Protein AF-A0A9N9NS42-F1 (afdb_monomer)

pLDDT: mean 84.0, std 10.26, range [41.69, 96.81]

Structure (mmCIF, N/CA/C/O backbone):
data_AF-A0A9N9NS42-F1
#
_entry.id   AF-A0A9N9NS42-F1
#
loop_
_atom_site.group_PDB
_atom_site.id
_atom_site.type_symbol
_atom_site.label_atom_id
_atom_site.label_alt_id
_atom_site.label_comp_id
_atom_site.label_asym_id
_atom_site.label_entity_id
_atom_site.label_seq_id
_atom_site.pdbx_PDB_ins_code
_atom_site.Cartn_x
_atom_site.Cartn_y
_atom_site.Cartn_z
_atom_site.occupancy
_atom_site.B_iso_or_equiv
_atom_site.auth_seq_id
_atom_site.auth_comp_id
_atom_site.auth_asym_id
_atom_site.auth_atom_id
_atom_site.pdbx_PDB_model_num
ATOM 1 N N . MET A 1 1 ? -40.689 25.539 2.457 1.00 41.69 1 MET A N 1
ATOM 2 C CA . MET A 1 1 ? -40.768 24.075 2.241 1.00 41.69 1 MET A CA 1
ATOM 3 C C . MET A 1 1 ? -40.140 23.734 0.894 1.00 41.69 1 MET A C 1
ATOM 5 O O . MET A 1 1 ? -40.743 24.109 -0.102 1.00 41.69 1 MET A O 1
ATOM 9 N N . PRO A 1 2 ? -38.960 23.091 0.808 1.00 47.12 2 PRO A N 1
ATOM 10 C CA . PRO A 1 2 ? -38.363 22.788 -0.489 1.00 47.12 2 PRO A CA 1
ATOM 11 C C . PRO A 1 2 ? -38.461 21.300 -0.877 1.00 47.12 2 PRO A C 1
ATOM 13 O O . PRO A 1 2 ? -38.256 20.396 -0.063 1.00 47.12 2 PRO A O 1
ATOM 16 N N . ASN A 1 3 ? -38.811 21.090 -2.150 1.00 53.22 3 ASN A N 1
ATOM 17 C CA . ASN A 1 3 ? -38.461 19.990 -3.057 1.00 53.22 3 ASN A CA 1
ATOM 18 C C . ASN A 1 3 ? -38.124 18.629 -2.429 1.00 53.22 3 ASN A C 1
ATOM 20 O O . ASN A 1 3 ? -36.988 18.168 -2.493 1.00 53.22 3 ASN A O 1
ATOM 24 N N . ALA A 1 4 ? -39.124 17.913 -1.904 1.00 57.88 4 ALA A N 1
ATOM 25 C CA . ALA A 1 4 ? -39.008 16.454 -1.980 1.00 57.88 4 ALA A CA 1
ATOM 26 C C . ALA A 1 4 ? -39.151 16.037 -3.456 1.00 57.88 4 ALA A C 1
ATOM 28 O O . ALA A 1 4 ? -40.025 16.584 -4.125 1.00 57.88 4 ALA A O 1
ATOM 29 N N . PRO A 1 5 ? -38.374 15.061 -3.961 1.00 65.94 5 PRO A N 1
ATOM 30 C CA . PRO A 1 5 ? -38.427 14.633 -5.366 1.00 65.94 5 PRO A CA 1
ATOM 31 C C . PRO A 1 5 ? -39.812 14.130 -5.806 1.00 65.94 5 PRO A C 1
ATOM 33 O O . PRO A 1 5 ? -40.123 14.089 -6.991 1.00 65.94 5 PRO A O 1
ATOM 36 N N . CYS A 1 6 ? -40.675 13.777 -4.850 1.00 63.78 6 CYS A N 1
ATOM 37 C CA . CYS A 1 6 ? -42.062 13.412 -5.102 1.00 63.78 6 CYS A CA 1
ATOM 38 C C . CYS A 1 6 ? -43.040 14.602 -5.141 1.00 63.78 6 CYS A C 1
ATOM 40 O O . CYS A 1 6 ? -44.221 14.364 -5.371 1.00 63.78 6 CYS A O 1
ATOM 42 N N . MET A 1 7 ? -42.614 15.846 -4.916 1.00 71.56 7 MET A N 1
ATOM 43 C CA . MET A 1 7 ? -43.472 17.036 -4.971 1.00 71.56 7 MET A CA 1
ATOM 44 C C . MET A 1 7 ? -43.425 17.645 -6.374 1.00 71.56 7 MET A C 1
ATOM 46 O O . MET A 1 7 ? -42.360 18.042 -6.837 1.00 71.56 7 MET A O 1
ATOM 50 N N . LYS A 1 8 ? -44.576 17.734 -7.043 1.00 72.56 8 LYS A N 1
ATOM 51 C CA . LYS A 1 8 ? -44.749 18.393 -8.344 1.00 72.56 8 LYS A CA 1
ATOM 52 C C . LYS A 1 8 ? -45.825 19.471 -8.186 1.00 72.56 8 LYS A C 1
ATOM 54 O O . LYS A 1 8 ? -46.908 19.174 -7.695 1.00 72.56 8 LYS A O 1
ATOM 59 N N . ASN A 1 9 ? -45.524 20.719 -8.548 1.00 74.06 9 ASN A N 1
ATOM 60 C CA . ASN A 1 9 ? -46.456 21.860 -8.467 1.00 74.06 9 ASN A CA 1
ATOM 61 C C . ASN A 1 9 ? -47.117 22.051 -7.084 1.00 74.06 9 ASN A C 1
ATOM 63 O O . ASN A 1 9 ? -48.310 22.310 -6.981 1.00 74.06 9 ASN A O 1
ATOM 67 N N . GLY A 1 10 ? -46.354 21.871 -6.000 1.00 68.69 10 GLY A N 1
ATOM 68 C CA . GLY A 1 10 ? -46.865 22.033 -4.632 1.00 68.69 10 GLY A CA 1
ATOM 69 C C . GLY A 1 10 ? -47.717 20.869 -4.107 1.00 68.69 10 GLY A C 1
ATOM 70 O O . GLY A 1 10 ? -48.090 20.886 -2.938 1.00 68.69 10 GLY A O 1
ATOM 71 N N . GLN A 1 11 ? -47.958 19.827 -4.910 1.00 67.94 11 GLN A N 1
ATOM 72 C CA . GLN A 1 11 ? -48.675 18.616 -4.507 1.00 67.94 11 GLN A CA 1
ATOM 73 C C . GLN A 1 11 ? -47.777 17.376 -4.611 1.00 67.94 11 GLN A C 1
ATOM 75 O O . GLN A 1 11 ? -46.857 17.301 -5.426 1.00 67.94 11 GLN A O 1
ATOM 80 N N . SER A 1 12 ? -48.016 16.373 -3.766 1.00 70.00 12 SER A N 1
ATOM 81 C CA . SER A 1 12 ? -47.279 15.114 -3.854 1.00 70.00 12 SER A CA 1
ATOM 82 C C . SER A 1 12 ? -47.770 14.300 -5.051 1.00 70.00 12 SER A C 1
ATOM 84 O O . SER A 1 12 ? -48.925 13.891 -5.092 1.00 70.00 12 SER A O 1
ATOM 86 N N . SER A 1 13 ? -46.866 13.948 -5.965 1.00 72.94 13 SER A N 1
ATOM 87 C CA . SER A 1 13 ? -47.100 12.971 -7.044 1.00 72.94 13 SER A CA 1
ATOM 88 C C . SER A 1 13 ? -47.559 11.594 -6.545 1.00 72.94 13 SER A C 1
ATOM 90 O O . SER A 1 13 ? -48.089 10.812 -7.323 1.00 72.94 13 SER A O 1
ATOM 92 N N . LYS A 1 14 ? -47.373 11.292 -5.252 1.00 70.12 14 LYS A N 1
ATOM 93 C CA . LYS A 1 14 ? -47.831 10.053 -4.602 1.00 70.12 14 LYS A CA 1
ATOM 94 C C . LYS A 1 14 ? -49.150 10.232 -3.822 1.00 70.12 14 LYS A C 1
ATOM 96 O O . LYS A 1 14 ? -49.609 9.302 -3.154 1.00 70.12 14 LYS A O 1
ATOM 101 N N . GLY A 1 15 ? -49.765 11.416 -3.896 1.00 71.06 15 GLY A N 1
ATOM 102 C CA . GLY A 1 15 ? -51.045 11.736 -3.257 1.00 71.06 15 GLY A CA 1
ATOM 103 C C . GLY A 1 15 ? -50.972 11.786 -1.730 1.00 71.06 15 GLY A C 1
ATOM 104 O O . GLY A 1 15 ? -51.869 11.276 -1.064 1.00 71.06 15 GLY A O 1
ATOM 105 N N . TYR A 1 16 ? -49.874 12.314 -1.180 1.00 70.81 16 TYR A N 1
ATOM 106 C CA . TYR A 1 16 ? -49.728 12.598 0.250 1.00 70.81 16 TYR A CA 1
ATOM 107 C C . TYR A 1 16 ? -49.965 14.084 0.576 1.00 70.81 16 TYR A C 1
ATOM 109 O O . TYR A 1 16 ? -49.558 14.936 -0.219 1.00 70.81 16 TYR A O 1
ATOM 117 N N . PRO A 1 17 ? -50.499 14.393 1.774 1.00 70.38 17 PRO A N 1
ATOM 118 C CA . PRO A 1 17 ? -51.041 13.441 2.754 1.00 70.38 17 PRO A CA 1
ATOM 119 C C . PRO A 1 17 ? -52.323 12.760 2.237 1.00 70.38 17 PRO A C 1
ATOM 121 O O . PRO A 1 17 ? -53.109 13.372 1.524 1.00 70.38 17 PRO A O 1
ATOM 124 N N . LYS A 1 18 ? -52.511 11.473 2.563 1.00 77.31 18 LYS A N 1
ATOM 125 C CA . LYS A 1 18 ? -53.730 10.729 2.197 1.00 77.31 18 LYS A CA 1
ATOM 126 C C . LYS A 1 18 ? -54.911 11.255 3.015 1.00 77.31 18 LYS A C 1
ATOM 128 O O . LYS A 1 18 ? -54.739 11.525 4.205 1.00 77.31 18 LYS A O 1
ATOM 133 N N . HIS A 1 19 ? -56.083 11.350 2.394 1.00 79.69 19 HIS A N 1
ATOM 134 C CA . HIS A 1 19 ? -57.316 11.743 3.075 1.00 79.69 19 HIS A CA 1
ATOM 135 C C . HIS A 1 19 ? -57.693 10.751 4.184 1.00 79.69 19 HIS A C 1
ATOM 137 O O . HIS A 1 19 ? -57.364 9.562 4.116 1.00 79.69 19 HIS A O 1
ATOM 143 N N . PHE A 1 20 ? -58.364 11.259 5.215 1.00 83.62 20 PHE A N 1
ATOM 144 C CA . PHE A 1 20 ? -58.971 10.425 6.244 1.00 83.62 20 PHE A CA 1
ATOM 145 C C . PHE A 1 20 ? -60.147 9.633 5.659 1.00 83.62 20 PHE A C 1
ATOM 147 O O . PHE A 1 20 ? -60.849 10.115 4.774 1.00 83.62 20 PHE A O 1
ATOM 154 N N . GLN A 1 21 ? -60.329 8.407 6.145 1.00 81.50 21 GLN A N 1
ATOM 155 C CA . GLN A 1 21 ? -61.324 7.453 5.673 1.00 81.50 21 GLN A CA 1
ATOM 156 C C . GLN A 1 21 ? -61.836 6.619 6.854 1.00 81.50 21 GLN A C 1
ATOM 158 O O . GLN A 1 21 ? -61.054 5.937 7.517 1.00 81.50 21 GLN A O 1
ATOM 163 N N . GLU A 1 22 ? -63.143 6.623 7.113 1.00 82.81 22 GLU A N 1
ATOM 164 C CA . GLU A 1 22 ? -63.706 5.952 8.298 1.00 82.81 22 GLU A CA 1
ATOM 165 C C . GLU A 1 22 ? -63.721 4.421 8.230 1.00 82.81 22 GLU A C 1
ATOM 167 O O . GLU A 1 22 ? -63.724 3.769 9.273 1.00 82.81 22 GLU A O 1
ATOM 172 N N . ARG A 1 23 ? -63.707 3.840 7.025 1.00 84.19 23 ARG A N 1
ATOM 173 C CA . ARG A 1 23 ? -63.730 2.387 6.799 1.00 84.19 23 ARG A CA 1
ATOM 174 C C . ARG A 1 23 ? -62.878 1.988 5.599 1.00 84.19 23 ARG A C 1
ATOM 176 O O . ARG A 1 23 ? -62.812 2.731 4.621 1.00 84.19 23 ARG A O 1
ATOM 183 N N . THR A 1 24 ? -62.263 0.808 5.659 1.00 87.75 24 THR A N 1
ATOM 184 C CA . THR A 1 24 ? -61.532 0.248 4.516 1.00 87.75 24 THR A CA 1
ATOM 185 C C . THR A 1 24 ? -62.511 0.014 3.369 1.00 87.75 24 THR A C 1
ATOM 187 O O . THR A 1 24 ? -63.557 -0.601 3.565 1.00 87.75 24 THR A O 1
ATOM 190 N N . ALA A 1 25 ? -62.188 0.532 2.191 1.00 87.00 25 ALA A N 1
ATOM 191 C CA . ALA A 1 25 ? -63.009 0.432 0.990 1.00 87.00 25 ALA A CA 1
ATOM 192 C C . ALA A 1 25 ? -62.123 0.099 -0.210 1.00 87.00 25 ALA A C 1
ATOM 194 O O . ALA A 1 25 ? -60.905 0.210 -0.131 1.00 87.00 25 ALA A O 1
ATOM 195 N N . VAL A 1 26 ? -62.720 -0.304 -1.322 1.00 86.75 26 VAL A N 1
ATOM 196 C CA . VAL A 1 26 ? -62.004 -0.522 -2.581 1.00 86.75 26 VAL A CA 1
ATOM 197 C C . VAL A 1 26 ? -62.294 0.672 -3.489 1.00 86.75 26 VAL A C 1
ATOM 199 O O . VAL A 1 26 ? -63.438 1.122 -3.554 1.00 86.75 26 VAL A O 1
ATOM 202 N N . ASN A 1 27 ? -61.262 1.245 -4.112 1.00 80.62 27 ASN A N 1
ATOM 203 C CA . ASN A 1 27 ? -61.434 2.354 -5.049 1.00 80.62 27 ASN A CA 1
ATOM 204 C C . ASN A 1 27 ? -61.979 1.861 -6.404 1.00 80.62 27 ASN A C 1
ATOM 206 O O . ASN A 1 27 ? -62.070 0.661 -6.650 1.00 80.62 27 ASN A O 1
ATOM 210 N N . ASN A 1 28 ? -62.286 2.791 -7.309 1.00 83.25 28 ASN A N 1
ATOM 211 C CA . ASN A 1 28 ? -62.790 2.468 -8.652 1.00 83.25 28 ASN A CA 1
ATOM 212 C C . ASN A 1 28 ? -61.805 1.655 -9.517 1.00 83.25 28 ASN A C 1
ATOM 214 O O . ASN A 1 28 ? -62.223 1.049 -10.497 1.00 83.25 28 ASN A O 1
ATOM 218 N N . ASP A 1 29 ? -60.525 1.610 -9.141 1.00 83.69 29 ASP A N 1
ATOM 219 C CA . ASP A 1 29 ? -59.464 0.861 -9.823 1.00 83.69 29 ASP A CA 1
ATOM 220 C C . ASP A 1 29 ? -59.153 -0.482 -9.125 1.00 83.69 29 ASP A C 1
ATOM 222 O O . ASP A 1 29 ? -58.089 -1.063 -9.334 1.00 83.69 29 ASP A O 1
ATOM 226 N N . ASN A 1 30 ? -60.050 -0.974 -8.262 1.00 82.00 30 ASN A N 1
ATOM 227 C CA . ASN A 1 30 ? -59.903 -2.204 -7.473 1.00 82.00 30 ASN A CA 1
ATOM 228 C C . ASN A 1 30 ? -58.730 -2.240 -6.468 1.00 82.00 30 ASN A C 1
ATOM 230 O O . ASN A 1 30 ? -58.389 -3.304 -5.947 1.00 82.00 30 ASN A O 1
ATOM 234 N N . TYR A 1 31 ? -58.149 -1.095 -6.109 1.00 78.81 31 TYR A N 1
ATOM 235 C CA . TYR A 1 31 ? -57.145 -1.005 -5.048 1.00 78.81 31 TYR A CA 1
ATOM 236 C C . TYR A 1 31 ? -57.783 -0.750 -3.673 1.00 78.81 31 TYR A C 1
ATOM 238 O O . TYR A 1 31 ? -58.684 0.087 -3.549 1.00 78.81 31 TYR A O 1
ATOM 246 N N . PRO A 1 32 ? -57.298 -1.408 -2.603 1.00 81.38 32 PRO A N 1
ATOM 247 C CA . PRO A 1 32 ? -57.786 -1.166 -1.252 1.00 81.38 32 PRO A CA 1
ATOM 248 C C . PRO A 1 32 ? -57.351 0.218 -0.739 1.00 81.38 32 PRO A C 1
ATOM 250 O O . PRO A 1 32 ? -56.166 0.540 -0.649 1.00 81.38 32 PRO A O 1
ATOM 253 N N . ILE A 1 33 ? -58.329 1.029 -0.345 1.00 82.12 33 ILE A N 1
ATOM 254 C CA . ILE A 1 33 ? -58.172 2.241 0.458 1.00 82.12 33 ILE A CA 1
ATOM 255 C C . ILE A 1 33 ? -58.367 1.848 1.920 1.00 82.12 33 ILE A C 1
ATOM 257 O O . ILE A 1 33 ? -59.486 1.617 2.376 1.00 82.12 33 ILE A O 1
ATOM 261 N N . TYR A 1 34 ? -57.272 1.782 2.669 1.00 83.06 34 TYR A N 1
ATOM 262 C CA . TYR A 1 34 ? -57.305 1.428 4.085 1.00 83.06 34 TYR A CA 1
ATOM 263 C C . TYR A 1 34 ? -57.905 2.539 4.953 1.00 83.06 34 TYR A C 1
ATOM 265 O O . TYR A 1 34 ? -57.655 3.726 4.737 1.00 83.06 34 TYR A O 1
ATOM 273 N N . MET A 1 35 ? -58.666 2.130 5.969 1.00 82.81 35 MET A N 1
ATOM 274 C CA . MET A 1 35 ? -59.224 3.008 6.997 1.00 82.81 35 MET A CA 1
ATOM 275 C C . MET A 1 35 ? -58.144 3.890 7.645 1.00 82.81 35 MET A C 1
ATOM 277 O O . MET A 1 35 ? -57.134 3.398 8.148 1.00 82.81 35 MET A O 1
ATOM 281 N N . ARG A 1 36 ? -58.399 5.198 7.697 1.00 80.75 36 ARG A N 1
ATOM 282 C CA . ARG A 1 36 ? -57.568 6.207 8.355 1.00 80.75 36 ARG A CA 1
ATOM 283 C C . ARG A 1 36 ? -58.480 7.177 9.104 1.00 80.75 36 ARG A C 1
ATOM 285 O O . ARG A 1 36 ? -58.899 8.181 8.542 1.00 80.75 36 ARG A O 1
ATOM 292 N N . LYS A 1 37 ? -58.823 6.857 10.351 1.00 81.31 37 LYS A N 1
ATOM 293 C CA . LYS A 1 37 ? -59.695 7.701 11.185 1.00 81.31 37 LYS A CA 1
ATOM 294 C C . LYS A 1 37 ? -58.975 8.988 11.584 1.00 81.31 37 LYS A C 1
ATOM 296 O O . LYS A 1 37 ? -57.802 8.934 11.954 1.00 81.31 37 LYS A O 1
ATOM 301 N N . ASP A 1 38 ? -59.682 10.111 11.525 1.00 81.12 38 ASP A N 1
ATOM 302 C CA . ASP A 1 38 ? -59.196 11.361 12.097 1.00 81.12 38 ASP A CA 1
ATOM 303 C C . ASP A 1 38 ? -59.404 11.321 13.615 1.00 81.12 38 ASP A C 1
ATOM 305 O O . ASP A 1 38 ? -60.525 11.196 14.102 1.00 81.12 38 ASP A O 1
ATOM 309 N N . ASN A 1 39 ? -58.308 11.346 14.365 1.00 79.50 39 ASN A N 1
ATOM 310 C CA . ASN A 1 39 ? -58.314 11.366 15.826 1.00 79.50 39 ASN A CA 1
ATOM 311 C C . ASN A 1 39 ? -57.918 12.743 16.383 1.00 79.50 39 ASN A C 1
ATOM 313 O O . ASN A 1 39 ? -57.588 12.844 17.565 1.00 79.50 39 ASN A O 1
ATOM 317 N N . GLY A 1 40 ? -57.887 13.779 15.535 1.00 75.38 40 GLY A N 1
ATOM 318 C CA . GLY A 1 40 ? -57.514 15.145 15.899 1.00 75.38 40 GLY A CA 1
ATOM 319 C C . GLY A 1 40 ? -56.032 15.331 16.239 1.00 75.38 40 GLY A C 1
ATOM 320 O O . GLY A 1 40 ? -55.626 16.429 16.617 1.00 75.38 40 GLY A O 1
ATOM 321 N N . ARG A 1 41 ? -55.195 14.289 16.123 1.00 69.00 41 ARG A N 1
ATOM 322 C CA . ARG A 1 41 ? -53.759 14.384 16.411 1.00 69.00 41 ARG A CA 1
ATOM 323 C C . ARG A 1 41 ? -53.020 14.916 15.190 1.00 69.00 41 ARG A C 1
ATOM 325 O O . ARG A 1 41 ? -52.897 14.231 14.176 1.00 69.00 41 ARG A O 1
ATOM 332 N N . THR A 1 42 ? -52.463 16.112 15.311 1.00 67.75 42 THR A N 1
ATOM 333 C CA . THR A 1 42 ? -51.541 16.683 14.328 1.00 67.75 42 THR A CA 1
ATOM 334 C C . THR A 1 42 ? -50.101 16.535 14.819 1.00 67.75 42 THR A C 1
ATOM 336 O O . THR A 1 42 ? -49.819 16.632 16.011 1.00 67.75 42 THR A O 1
ATOM 339 N N . VAL A 1 43 ? -49.175 16.252 13.900 1.00 58.84 43 VAL A N 1
ATOM 340 C CA . VAL A 1 43 ? -47.734 16.193 14.185 1.00 58.84 43 VAL A CA 1
ATOM 341 C C . VAL A 1 43 ? -47.035 17.145 13.230 1.00 58.84 43 VAL A C 1
ATOM 343 O O . VAL A 1 43 ? -47.203 17.049 12.013 1.00 58.84 43 VAL A O 1
ATOM 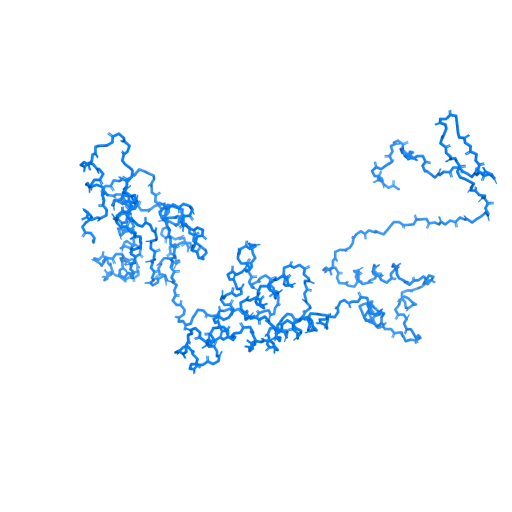346 N N . GLU A 1 44 ? -46.244 18.064 13.772 1.00 58.41 44 GLU A N 1
ATOM 347 C CA . GLU A 1 44 ? -45.412 18.952 12.971 1.00 58.41 44 GLU A CA 1
ATOM 348 C C . GLU A 1 44 ? -44.190 18.169 12.460 1.00 58.41 44 GLU A C 1
ATOM 350 O O . GLU A 1 44 ? -43.267 17.848 13.209 1.00 58.41 44 GLU A O 1
ATOM 355 N N . VAL A 1 45 ? -44.188 17.807 11.175 1.00 56.28 45 VAL A N 1
ATOM 356 C CA . VAL A 1 45 ? -43.092 17.033 10.576 1.00 56.28 45 VAL A CA 1
ATOM 357 C C . VAL A 1 45 ? -41.949 17.970 10.194 1.00 56.28 45 VAL A C 1
ATOM 359 O O . VAL A 1 45 ? -42.029 18.692 9.198 1.00 56.28 45 VAL A O 1
ATOM 362 N N . ARG A 1 46 ? -40.844 17.918 10.941 1.00 57.44 46 ARG A N 1
ATOM 363 C CA . ARG A 1 46 ? -39.588 18.595 10.585 1.00 57.44 46 ARG A CA 1
ATOM 364 C C . ARG A 1 46 ? -38.611 17.591 9.969 1.00 57.44 46 ARG A C 1
ATOM 366 O O . ARG A 1 46 ? -38.463 16.477 10.458 1.00 57.44 46 ARG A O 1
ATOM 373 N N . ARG A 1 47 ? -37.961 17.963 8.859 1.00 64.62 47 ARG A N 1
ATOM 374 C CA . ARG A 1 47 ? -36.959 17.116 8.186 1.00 64.62 47 ARG A CA 1
ATOM 375 C C . ARG A 1 47 ? -35.580 17.357 8.788 1.00 64.62 47 ARG A C 1
ATOM 377 O O . ARG A 1 47 ? -35.171 18.503 8.942 1.00 64.62 47 ARG A O 1
ATOM 384 N N . MET A 1 48 ? -34.857 16.279 9.067 1.00 66.00 48 MET A N 1
ATOM 385 C CA . MET A 1 48 ? -33.502 16.324 9.610 1.00 66.00 48 MET A CA 1
ATOM 386 C C . MET A 1 48 ? -32.467 16.262 8.475 1.00 66.00 48 MET A C 1
ATOM 388 O O . MET A 1 48 ? -32.394 15.267 7.750 1.00 66.00 48 MET A O 1
ATOM 392 N N . TYR A 1 49 ? -31.670 17.321 8.307 1.00 68.31 49 TYR A N 1
ATOM 393 C CA . TYR A 1 49 ? -30.628 17.408 7.272 1.00 68.31 49 TYR A CA 1
ATOM 394 C C . TYR A 1 49 ? -29.535 16.363 7.478 1.00 68.31 49 TYR A C 1
ATOM 396 O O . TYR A 1 49 ? -29.142 16.121 8.619 1.00 68.31 49 TYR A O 1
ATOM 404 N N . PHE A 1 50 ? -29.062 15.743 6.391 1.00 69.44 50 PHE A N 1
ATOM 405 C CA . PHE A 1 50 ? -27.953 14.784 6.419 1.00 69.44 50 PHE A CA 1
ATOM 406 C C . PHE A 1 50 ? -26.711 15.411 7.067 1.00 69.44 50 PHE A C 1
ATOM 408 O O . PHE A 1 50 ? -26.347 16.537 6.739 1.00 69.44 50 PHE A O 1
ATOM 415 N N . VAL A 1 51 ? -26.078 14.674 7.982 1.00 71.12 51 VAL A N 1
ATOM 416 C CA . VAL A 1 51 ? -24.845 15.084 8.662 1.00 71.12 51 VAL A CA 1
ATOM 417 C C . VAL A 1 51 ? -23.827 13.965 8.484 1.00 71.12 51 VAL A C 1
ATOM 419 O O . VAL A 1 51 ? -24.118 12.817 8.816 1.00 71.12 51 VAL A O 1
ATOM 422 N N . HIS A 1 52 ? -22.659 14.300 7.936 1.00 60.69 52 HIS A N 1
ATOM 423 C CA . HIS A 1 52 ? -21.552 13.362 7.753 1.00 60.69 52 HIS A CA 1
ATOM 424 C C . HIS A 1 52 ? -20.894 13.017 9.102 1.00 60.69 52 HIS A C 1
ATOM 426 O O . HIS A 1 52 ? -20.881 13.850 10.008 1.00 60.69 52 HIS A O 1
ATOM 432 N N . SER A 1 53 ? -20.312 11.821 9.236 1.00 63.56 53 SER A N 1
ATOM 433 C CA . SER A 1 53 ? -19.695 11.331 10.485 1.00 63.56 53 SER A CA 1
ATOM 434 C C . SER A 1 53 ? -18.540 12.202 10.995 1.00 63.56 53 SER A C 1
ATOM 436 O O . SER A 1 53 ? -18.299 12.274 12.196 1.00 63.56 53 SER A O 1
ATOM 438 N N . THR A 1 54 ? -17.867 12.936 10.108 1.00 63.84 54 THR A N 1
ATOM 439 C CA . THR A 1 54 ? -16.783 13.870 10.468 1.00 63.84 54 THR A CA 1
ATOM 440 C C . THR A 1 54 ? -17.269 15.196 11.062 1.00 63.84 54 THR A C 1
ATOM 442 O O . THR A 1 54 ? -16.452 15.998 11.501 1.00 63.84 54 THR A O 1
ATOM 445 N N . ALA A 1 55 ? -18.581 15.451 11.115 1.00 70.94 55 ALA A N 1
ATOM 446 C CA . ALA A 1 55 ? -19.144 16.707 11.621 1.00 70.94 55 ALA A CA 1
ATOM 447 C C . ALA A 1 55 ? -19.166 16.821 13.163 1.00 70.94 55 ALA A C 1
ATOM 449 O O . ALA A 1 55 ? -19.810 17.724 13.704 1.00 70.94 55 ALA A O 1
ATOM 450 N N . GLY A 1 56 ? -18.493 15.910 13.876 1.00 80.19 56 GLY A N 1
ATOM 451 C CA . GLY A 1 56 ? -18.323 15.958 15.330 1.00 80.19 56 GLY A CA 1
ATOM 452 C C . GLY A 1 56 ? -19.650 15.932 16.095 1.00 80.19 56 GLY A C 1
ATOM 453 O O . GLY A 1 56 ? -20.516 15.103 15.822 1.00 80.19 56 GLY A O 1
ATOM 454 N N . GLU A 1 57 ? -19.831 16.862 17.038 1.00 88.00 57 GLU A N 1
ATOM 455 C CA . GLU A 1 57 ? -21.017 16.950 17.912 1.00 88.00 57 GLU A CA 1
ATOM 456 C C . GLU A 1 57 ? -22.354 17.018 17.156 1.00 88.00 57 GLU A C 1
ATOM 458 O O . GLU A 1 57 ? -23.360 16.502 17.640 1.00 88.00 57 GLU A O 1
ATOM 463 N N . HIS A 1 58 ? -22.381 17.565 15.936 1.00 84.00 58 HIS A N 1
ATOM 464 C CA . HIS A 1 58 ? -23.598 17.588 15.120 1.00 84.00 58 HIS A CA 1
ATOM 465 C C . HIS A 1 58 ? -24.020 16.198 14.628 1.00 84.00 58 HIS A C 1
ATOM 467 O O . HIS A 1 58 ? -25.216 15.938 14.475 1.00 84.00 58 HIS A O 1
ATOM 473 N N . TYR A 1 59 ? -23.060 15.301 14.386 1.00 82.44 59 TYR A N 1
ATOM 474 C CA . TYR A 1 59 ? -23.351 13.920 14.011 1.00 82.44 59 TYR A CA 1
ATOM 475 C C . TYR A 1 59 ? -23.962 13.159 15.193 1.00 82.44 59 TYR A C 1
ATOM 477 O O . TYR A 1 59 ? -25.003 12.520 15.041 1.00 82.44 59 TYR A O 1
ATOM 485 N N . TYR A 1 60 ? -23.383 13.300 16.389 1.00 85.81 60 TYR A N 1
ATOM 486 C CA . TYR A 1 60 ? -23.887 12.649 17.603 1.00 85.81 60 TYR A CA 1
ATOM 487 C C . TYR A 1 60 ? -25.253 13.192 18.031 1.00 85.81 60 TYR A C 1
ATOM 489 O O . TYR A 1 60 ? -26.144 12.417 18.364 1.00 85.81 60 TYR A O 1
ATOM 497 N N . LEU A 1 61 ? -25.472 14.506 17.917 1.00 89.94 61 LEU A N 1
ATOM 498 C CA . LEU A 1 61 ? -26.788 15.119 18.105 1.00 89.94 61 LEU A CA 1
ATOM 499 C C . LEU A 1 61 ? -27.836 14.490 17.176 1.00 89.94 61 LEU A C 1
ATOM 501 O O . LEU A 1 61 ? -28.918 14.109 17.623 1.00 89.94 61 LEU A O 1
ATOM 505 N N . ARG A 1 62 ? -27.514 14.346 15.883 1.00 86.88 62 ARG A N 1
ATOM 506 C CA . ARG A 1 62 ? -28.396 13.686 14.909 1.00 86.88 62 ARG A CA 1
ATOM 507 C C . ARG A 1 62 ? -28.681 12.237 15.315 1.00 86.88 62 ARG A C 1
ATOM 509 O O . ARG A 1 62 ? -29.817 11.792 15.179 1.00 86.88 62 ARG A O 1
ATOM 516 N N . LEU A 1 63 ? -27.679 11.512 15.805 1.00 84.44 63 LEU A N 1
ATOM 517 C CA . LEU A 1 63 ? -27.823 10.134 16.273 1.00 84.44 63 LEU A CA 1
ATOM 518 C C . LEU A 1 63 ? -28.821 10.046 17.442 1.00 84.44 63 LEU A C 1
ATOM 520 O O . LEU A 1 63 ? -29.795 9.301 17.359 1.00 84.44 63 LEU A O 1
ATOM 524 N N . LEU A 1 64 ? -28.640 10.879 18.473 1.00 89.38 64 LEU A N 1
ATOM 525 C CA . LEU A 1 64 ? -29.513 10.919 19.652 1.00 89.38 64 LEU A CA 1
ATOM 526 C C . LEU A 1 64 ? -30.949 11.292 19.300 1.00 89.38 64 LEU A C 1
ATOM 528 O O . LEU A 1 64 ? -31.876 10.678 19.815 1.00 89.38 64 LEU A O 1
ATOM 532 N N . LEU A 1 65 ? -31.157 12.247 18.390 1.00 88.50 65 LEU A N 1
ATOM 533 C CA . LEU A 1 65 ? -32.502 12.657 17.975 1.00 88.50 65 LEU A CA 1
ATOM 534 C C . LEU A 1 65 ? -33.284 11.549 17.244 1.00 88.50 65 LEU A C 1
ATOM 536 O O . LEU A 1 65 ? -34.502 11.658 17.124 1.00 88.50 65 LEU A O 1
ATOM 540 N N . ASN A 1 66 ? -32.614 10.497 16.756 1.00 83.06 66 ASN A N 1
ATOM 541 C CA . ASN A 1 66 ? -33.283 9.326 16.180 1.00 83.06 66 ASN A CA 1
ATOM 542 C C . ASN A 1 66 ? -33.667 8.269 17.229 1.00 83.06 66 ASN A C 1
ATOM 544 O O . ASN A 1 66 ? -34.509 7.424 16.941 1.00 83.06 66 ASN A O 1
ATOM 548 N N . VAL A 1 67 ? -33.057 8.300 18.418 1.00 83.38 67 VAL A N 1
ATOM 549 C CA . VAL A 1 67 ? -33.190 7.250 19.444 1.00 83.38 67 VAL A CA 1
ATOM 550 C C . VAL A 1 67 ? -33.955 7.745 20.672 1.00 83.38 67 VAL A C 1
ATOM 552 O O . VAL A 1 67 ? -34.805 7.035 21.204 1.00 83.38 67 VAL A O 1
ATOM 555 N N . VAL A 1 68 ? -33.690 8.974 21.118 1.00 85.00 68 VAL A N 1
ATOM 556 C CA . VAL A 1 68 ? -34.279 9.563 22.324 1.00 85.00 68 VAL A CA 1
ATOM 557 C C . VAL A 1 68 ? -35.605 10.239 21.976 1.00 85.00 68 VAL A C 1
ATOM 559 O O . VAL A 1 68 ? -35.652 11.339 21.422 1.00 85.00 68 VAL A O 1
ATOM 562 N N . SER A 1 69 ? -36.710 9.583 22.320 1.00 82.00 69 SER A N 1
ATOM 563 C CA . SER A 1 69 ? -38.059 10.113 22.116 1.00 82.00 69 SER A CA 1
ATOM 564 C C . SER A 1 69 ? -38.462 11.109 23.206 1.00 82.00 69 SER A C 1
ATOM 566 O O . SER A 1 69 ? -38.291 10.832 24.390 1.00 82.00 69 SER A O 1
ATOM 568 N N . GLY A 1 70 ? -39.086 12.226 22.816 1.00 82.19 70 GLY A N 1
ATOM 569 C CA . GLY A 1 70 ? -39.720 13.159 23.758 1.00 82.19 70 GLY A CA 1
ATOM 570 C C . GLY A 1 70 ? -38.767 14.125 24.463 1.00 82.19 70 GLY A C 1
ATOM 571 O O . GLY A 1 70 ? -39.181 14.782 25.415 1.00 82.19 70 GLY A O 1
ATOM 572 N N . ALA A 1 71 ? -37.519 14.241 23.999 1.00 85.94 71 ALA A N 1
ATOM 573 C CA . ALA A 1 71 ? -36.572 15.182 24.577 1.00 85.94 71 ALA A CA 1
ATOM 574 C C . ALA A 1 71 ? -37.018 16.643 24.377 1.00 85.94 71 ALA A C 1
ATOM 576 O O . ALA A 1 71 ? -37.293 17.067 23.254 1.00 85.94 71 ALA A O 1
ATOM 577 N N . THR A 1 72 ? -37.064 17.425 25.460 1.00 88.69 72 THR A N 1
ATOM 578 C CA . THR A 1 72 ? -37.535 18.831 25.448 1.00 88.69 72 THR A CA 1
ATOM 579 C C . THR A 1 72 ? -36.403 19.859 25.497 1.00 88.69 72 THR A C 1
ATOM 581 O O . THR A 1 72 ? -36.641 21.054 25.336 1.00 88.69 72 THR A O 1
ATOM 584 N N . SER A 1 73 ? -35.159 19.419 25.710 1.00 91.69 73 SER A N 1
ATOM 585 C CA . SER A 1 73 ? -33.974 20.282 25.764 1.00 91.69 73 SER A CA 1
ATOM 586 C C . SER A 1 73 ? -32.687 19.503 25.453 1.00 91.69 73 SER A C 1
ATOM 588 O O . SER A 1 73 ? -32.652 18.278 25.574 1.00 91.69 73 SER A O 1
ATOM 590 N N . PHE A 1 74 ? -31.602 20.194 25.080 1.00 91.50 74 PHE A N 1
ATOM 591 C CA . PHE A 1 74 ? -30.300 19.545 24.846 1.00 91.50 74 PHE A CA 1
ATOM 592 C C . PHE A 1 74 ? -29.704 18.852 26.081 1.00 91.50 74 PHE A C 1
ATOM 594 O O . PHE A 1 74 ? -29.107 17.792 25.907 1.00 91.50 74 PHE A O 1
ATOM 601 N N . PRO A 1 75 ? -29.839 19.378 27.316 1.00 92.19 75 PRO A N 1
ATOM 602 C CA . PRO A 1 75 ? -29.480 18.622 28.512 1.00 92.19 75 PRO A CA 1
ATOM 603 C C . PRO A 1 75 ? -30.285 17.329 28.636 1.00 92.19 75 PRO A C 1
ATOM 605 O O . PRO A 1 75 ? -29.698 16.280 28.852 1.00 92.19 75 PRO A O 1
ATOM 608 N N . ASN A 1 76 ? -31.600 17.380 28.402 1.00 91.25 76 ASN A N 1
ATOM 609 C CA . ASN A 1 76 ? -32.454 16.196 28.473 1.00 91.25 76 ASN A CA 1
ATOM 610 C C . ASN A 1 76 ? -32.095 15.146 27.407 1.00 91.25 76 ASN A C 1
ATOM 612 O O . ASN A 1 76 ? -32.150 13.955 27.687 1.00 91.25 76 ASN A O 1
ATOM 616 N N . LEU A 1 77 ? -31.641 15.581 26.227 1.00 92.00 77 LEU A N 1
ATOM 617 C CA . LEU A 1 77 ? -31.119 14.696 25.182 1.00 92.00 77 LEU A CA 1
ATOM 618 C C . LEU A 1 77 ? -29.785 14.022 25.568 1.00 92.00 77 LEU A C 1
ATOM 620 O O . LEU A 1 77 ? -29.487 12.935 25.084 1.00 92.00 77 LEU A O 1
ATOM 624 N N . ARG A 1 78 ? -28.985 14.662 26.433 1.00 93.88 78 ARG A N 1
ATOM 625 C CA . ARG A 1 78 ? -27.720 14.132 26.973 1.00 93.88 78 ARG A CA 1
ATOM 626 C C . ARG A 1 78 ? -27.895 13.378 28.293 1.00 93.88 78 ARG A C 1
ATOM 628 O O . ARG A 1 78 ? -26.897 12.983 28.887 1.00 93.88 78 ARG A O 1
ATOM 635 N N . THR A 1 79 ? -29.121 13.201 28.783 1.00 93.38 79 THR A N 1
ATOM 636 C CA . THR A 1 79 ? -29.376 12.426 29.999 1.00 93.38 79 THR A CA 1
ATOM 637 C C . THR A 1 79 ? -29.627 10.965 29.640 1.00 93.38 79 THR A C 1
ATOM 639 O O . THR A 1 79 ? -30.615 10.653 28.980 1.00 93.38 79 THR A O 1
ATOM 642 N N . VAL A 1 80 ? -28.773 10.060 30.117 1.00 90.75 80 VAL A N 1
ATOM 643 C CA . VAL A 1 80 ? -28.934 8.605 29.950 1.00 90.75 80 VAL A CA 1
ATOM 644 C C . VAL A 1 80 ? -28.944 7.973 31.338 1.00 90.75 80 VAL A C 1
ATOM 646 O O . VAL A 1 80 ? -28.056 8.244 32.139 1.00 90.75 80 VAL A O 1
ATOM 649 N N . ASN A 1 81 ? -29.970 7.177 31.660 1.00 88.69 81 ASN A N 1
ATOM 650 C CA . ASN A 1 81 ? -30.142 6.551 32.983 1.00 88.69 81 ASN A CA 1
ATOM 651 C C . ASN A 1 81 ? -30.005 7.542 34.162 1.00 88.69 81 ASN A C 1
ATOM 653 O O . ASN A 1 81 ? -29.342 7.255 35.154 1.00 88.69 81 ASN A O 1
ATOM 657 N N . SER A 1 82 ? -30.617 8.726 34.037 1.00 90.19 82 SER A N 1
ATOM 658 C CA . SER A 1 82 ? -30.570 9.820 35.029 1.00 90.19 82 SER A CA 1
ATOM 659 C C . SER A 1 82 ? -29.198 10.485 35.236 1.00 90.19 82 SER A C 1
ATOM 661 O O . SER A 1 82 ? -29.072 11.343 36.107 1.00 90.19 82 SER A O 1
ATOM 663 N N . ILE A 1 83 ? -28.191 10.162 34.419 1.00 93.44 83 ILE A N 1
ATOM 664 C CA . ILE A 1 83 ? -26.874 10.813 34.420 1.00 93.44 83 ILE A CA 1
ATOM 665 C C . ILE A 1 83 ? -26.814 11.807 33.258 1.00 93.44 83 ILE A C 1
ATOM 667 O O . ILE A 1 83 ? -27.096 11.447 32.117 1.00 93.44 83 ILE A O 1
ATOM 671 N N . LEU A 1 84 ? -26.463 13.064 33.543 1.00 94.81 84 LEU A N 1
ATOM 672 C CA . LEU A 1 84 ? -26.256 14.104 32.532 1.00 94.81 84 LEU A CA 1
ATOM 673 C C . LEU A 1 84 ? -24.805 14.078 32.039 1.00 94.81 84 LEU A C 1
ATOM 675 O O . LEU A 1 84 ? -23.887 14.303 32.823 1.00 94.81 84 LEU A O 1
ATOM 679 N N . TYR A 1 85 ? -24.616 13.868 30.738 1.00 93.00 85 TYR A N 1
ATOM 680 C CA . TYR A 1 85 ? -23.300 13.863 30.095 1.00 93.00 85 TYR A CA 1
ATOM 681 C C . TYR A 1 85 ? -22.928 15.233 29.526 1.00 93.00 85 TYR A C 1
ATOM 683 O O . TYR A 1 85 ? -23.806 16.024 29.172 1.00 93.00 85 TYR A O 1
ATOM 691 N N . ASN A 1 86 ? -21.631 15.529 29.399 1.00 91.12 86 ASN A N 1
ATOM 692 C CA . ASN A 1 86 ? -21.136 16.844 28.976 1.00 91.12 86 ASN A CA 1
ATOM 693 C C . ASN A 1 86 ? -21.235 17.059 27.463 1.00 91.12 86 ASN A C 1
ATOM 695 O O . ASN A 1 86 ? -21.414 18.193 27.018 1.00 91.12 86 ASN A O 1
ATOM 699 N N . THR A 1 87 ? -21.186 15.985 26.679 1.00 92.75 87 THR A N 1
ATOM 700 C CA . THR A 1 87 ? -21.241 16.029 25.210 1.00 92.75 87 THR A CA 1
ATOM 701 C C . THR A 1 87 ? -22.323 15.104 24.658 1.00 92.75 87 THR A C 1
ATOM 703 O O . THR A 1 87 ? -22.793 14.189 25.338 1.00 92.75 87 THR A O 1
ATOM 706 N N . PHE A 1 88 ? -22.749 15.336 23.414 1.00 91.19 88 PHE A N 1
ATOM 707 C CA . PHE A 1 88 ? -23.646 14.410 22.721 1.00 91.19 88 PHE A CA 1
ATOM 708 C C . PHE A 1 88 ? -22.933 13.090 22.410 1.00 91.19 88 PHE A C 1
ATOM 710 O O . PHE A 1 88 ? -23.569 12.039 22.431 1.00 91.19 88 PHE A O 1
ATOM 717 N N . LYS A 1 89 ? -21.612 13.122 22.177 1.00 86.38 89 LYS A N 1
ATOM 718 C CA . LYS A 1 89 ? -20.794 11.916 22.002 1.00 86.38 89 LYS A CA 1
ATOM 719 C C . LYS A 1 89 ? -20.869 10.985 23.213 1.00 86.38 89 LYS A C 1
ATOM 721 O O . LYS A 1 89 ? -21.148 9.805 23.046 1.00 86.38 89 LYS A O 1
ATOM 726 N N . GLU A 1 90 ? -20.651 11.512 24.415 1.00 86.19 90 GLU A N 1
ATOM 727 C CA . GLU A 1 90 ? -20.701 10.727 25.657 1.00 86.19 90 GLU A CA 1
ATOM 728 C C . GLU A 1 90 ? -22.084 10.106 25.900 1.00 86.19 90 GLU A C 1
ATOM 730 O O . GLU A 1 90 ? -22.184 8.945 26.288 1.00 86.19 90 GLU A O 1
ATOM 735 N N . ALA A 1 91 ? -23.160 10.843 25.610 1.00 90.56 91 ALA A N 1
ATOM 736 C CA . ALA A 1 91 ? -24.516 10.307 25.707 1.00 90.56 91 ALA A CA 1
ATOM 737 C C . ALA A 1 91 ? -24.780 9.191 24.673 1.00 90.56 91 ALA A C 1
ATOM 739 O O . ALA A 1 91 ? -25.423 8.193 24.997 1.00 90.56 91 ALA A O 1
ATOM 740 N N . CYS A 1 92 ? -24.258 9.316 23.444 1.00 86.50 92 CYS A N 1
ATOM 741 C CA . CYS A 1 92 ? -24.306 8.238 22.448 1.00 86.50 92 CYS A CA 1
ATOM 742 C C . CYS A 1 92 ? -23.538 6.993 22.905 1.00 86.50 92 CYS A C 1
ATOM 744 O O . CYS A 1 92 ? -24.006 5.879 22.676 1.00 86.50 92 CYS A O 1
ATOM 746 N N . ASP A 1 93 ? -22.374 7.179 23.529 1.00 84.44 93 ASP A N 1
ATOM 747 C CA . ASP A 1 93 ? -21.546 6.091 24.056 1.00 84.44 93 ASP A CA 1
ATOM 748 C C . ASP 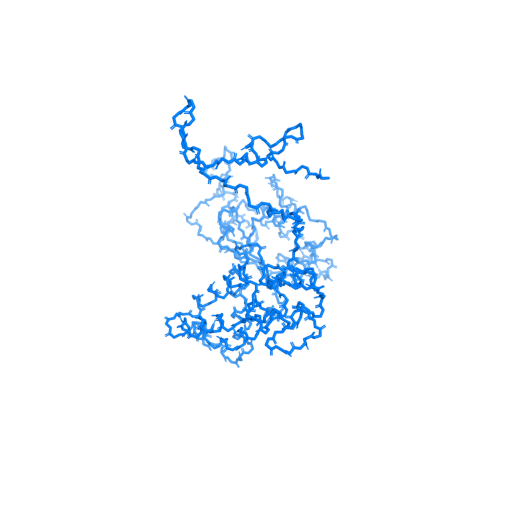A 1 93 ? -22.267 5.342 25.186 1.00 84.44 93 ASP A C 1
ATOM 750 O O . ASP A 1 93 ? -22.388 4.119 25.153 1.00 84.44 93 ASP A O 1
ATOM 754 N N . ALA A 1 94 ? -22.874 6.080 26.123 1.00 86.62 94 ALA A N 1
ATOM 755 C CA . ALA A 1 94 ? -23.671 5.518 27.213 1.00 86.62 94 ALA A CA 1
ATOM 756 C C . ALA A 1 94 ? -24.915 4.745 26.732 1.00 86.62 94 ALA A C 1
ATOM 758 O O . ALA A 1 94 ? -25.349 3.800 27.390 1.00 86.62 94 ALA A O 1
ATOM 759 N N . LEU A 1 95 ? -25.482 5.124 25.580 1.00 85.38 95 LEU A N 1
ATOM 760 C CA . LEU A 1 95 ? -26.574 4.402 24.913 1.00 85.38 95 LEU A CA 1
ATOM 761 C C . LEU A 1 95 ? -26.089 3.239 24.027 1.00 85.38 95 LEU A C 1
ATOM 763 O O . LEU A 1 95 ? -26.919 2.559 23.426 1.00 85.38 95 LEU A O 1
ATOM 767 N N . GLY A 1 96 ? -24.775 3.014 23.913 1.00 80.56 96 GLY A N 1
ATOM 768 C CA . GLY A 1 96 ? -24.199 1.978 23.051 1.00 80.56 96 GLY A CA 1
ATOM 769 C C . GLY A 1 96 ? -24.414 2.232 21.556 1.00 80.56 96 GLY A C 1
ATOM 770 O O . GLY A 1 96 ? -24.436 1.291 20.767 1.00 80.56 96 GLY A O 1
ATOM 771 N N . LEU A 1 97 ? -24.615 3.492 21.159 1.00 79.44 97 LEU A N 1
ATOM 772 C CA . LEU A 1 97 ? -24.869 3.882 19.768 1.00 79.44 97 LEU A CA 1
ATOM 773 C C . LEU A 1 97 ? -23.584 4.093 18.962 1.00 79.44 97 LEU A C 1
ATOM 775 O O . LEU A 1 97 ? -23.635 4.183 17.734 1.00 79.44 97 LEU A O 1
ATOM 779 N N . LEU A 1 98 ? -22.443 4.224 19.641 1.00 73.69 98 LEU A N 1
ATOM 780 C CA . LEU A 1 98 ? -21.137 4.326 19.004 1.00 73.69 98 LEU A CA 1
ATOM 781 C C . LEU A 1 98 ? -20.557 2.926 18.808 1.00 73.69 98 LEU A C 1
ATOM 783 O O . LEU A 1 98 ? -20.569 2.106 19.726 1.00 73.69 98 LEU A O 1
ATOM 787 N N . GLN A 1 99 ? -20.031 2.660 17.611 1.00 63.84 99 GLN A N 1
ATOM 788 C CA . GLN A 1 99 ? -19.206 1.476 17.397 1.00 63.84 99 GLN A CA 1
ATOM 789 C C . GLN A 1 99 ? -17.997 1.569 18.324 1.00 63.84 99 GLN A C 1
ATOM 791 O O . GLN A 1 99 ? -17.257 2.544 18.284 1.00 63.84 99 GLN A O 1
ATOM 796 N N . ASN A 1 100 ? -17.815 0.565 19.170 1.00 68.25 100 ASN A N 1
ATOM 797 C CA . ASN A 1 100 ? -16.550 0.339 19.846 1.00 68.25 100 ASN A CA 1
ATOM 798 C C . ASN A 1 100 ? -15.741 -0.664 19.017 1.00 68.25 100 ASN A C 1
ATOM 800 O O . ASN A 1 100 ? -16.304 -1.483 18.289 1.00 68.25 100 ASN A O 1
ATOM 804 N N . ASP A 1 101 ? -14.419 -0.650 19.158 1.00 73.75 101 ASP A N 1
ATOM 805 C CA . ASP A 1 101 ? -13.578 -1.617 18.448 1.00 73.75 101 ASP A CA 1
ATOM 806 C C . ASP A 1 101 ? -13.678 -3.038 19.038 1.00 73.75 101 ASP A C 1
ATOM 808 O O . ASP A 1 101 ? -12.970 -3.936 18.591 1.00 73.75 101 ASP A O 1
ATOM 812 N N . LYS A 1 102 ? -14.572 -3.288 20.014 1.00 80.31 102 LYS A N 1
ATOM 813 C CA . LYS A 1 102 ? -14.725 -4.608 20.651 1.00 80.31 102 LYS A CA 1
ATOM 814 C C . LYS A 1 102 ? -15.226 -5.664 19.674 1.00 80.31 102 LYS A C 1
ATOM 816 O O . LYS A 1 102 ? -14.845 -6.822 19.799 1.00 80.31 102 LYS A O 1
ATOM 821 N N . GLU A 1 103 ? -16.063 -5.285 18.710 1.00 78.69 103 GLU A N 1
ATOM 822 C CA . GLU A 1 103 ? -16.520 -6.223 17.679 1.00 78.69 103 GLU A CA 1
ATOM 823 C C . GLU A 1 103 ? -15.375 -6.627 16.743 1.00 78.69 103 GLU A C 1
ATOM 825 O O . GLU A 1 103 ? -15.244 -7.801 16.397 1.00 78.69 103 GLU A O 1
ATOM 830 N N . TRP A 1 104 ? -14.493 -5.684 16.400 1.00 85.75 104 TRP A N 1
ATOM 831 C CA . TRP A 1 104 ? -13.301 -5.952 15.591 1.00 85.75 104 TRP A CA 1
ATOM 832 C C . TRP A 1 104 ? -12.275 -6.776 16.367 1.00 85.75 104 TRP A C 1
ATOM 834 O O . TRP A 1 104 ? -11.707 -7.716 15.819 1.00 85.75 104 TRP A O 1
ATOM 844 N N . ASP A 1 105 ? -12.096 -6.470 17.652 1.00 89.31 105 ASP A N 1
ATOM 845 C CA . ASP A 1 105 ? -11.253 -7.219 18.582 1.00 89.31 105 ASP A CA 1
ATOM 846 C C . ASP A 1 105 ? -11.718 -8.673 18.713 1.00 89.31 105 ASP A C 1
ATOM 848 O O . ASP A 1 105 ? -10.938 -9.601 18.514 1.00 89.31 105 ASP A O 1
ATOM 852 N N . ARG A 1 106 ? -13.016 -8.892 18.961 1.00 85.06 106 ARG A N 1
ATOM 853 C CA . ARG A 1 106 ? -13.601 -10.236 19.042 1.00 85.06 106 ARG A CA 1
ATOM 854 C C . ARG A 1 106 ? -13.448 -10.996 17.728 1.00 85.06 106 ARG A C 1
ATOM 856 O O . ARG A 1 106 ? -13.041 -12.154 17.741 1.00 85.06 106 ARG A O 1
ATOM 863 N N . CYS A 1 107 ? -13.725 -10.342 16.602 1.00 87.12 107 CYS A N 1
ATOM 864 C CA . CYS A 1 107 ? -13.591 -10.965 15.290 1.00 87.12 107 CYS A CA 1
ATOM 865 C C . CYS A 1 107 ? -12.134 -11.354 14.984 1.00 87.12 107 CYS A C 1
ATOM 867 O O . CYS A 1 107 ? -11.884 -12.470 14.530 1.00 87.12 107 CYS A O 1
ATOM 869 N N . LEU A 1 108 ? -11.161 -10.484 15.286 1.00 92.88 108 LEU A N 1
ATOM 870 C CA . LEU A 1 108 ? -9.737 -10.802 15.137 1.00 92.88 108 LEU A CA 1
ATOM 871 C C . LEU A 1 108 ? -9.291 -11.898 16.101 1.00 92.88 108 LEU A C 1
ATOM 873 O O . LEU A 1 108 ? -8.518 -12.757 15.695 1.00 92.88 108 LEU A O 1
ATOM 877 N N . ALA A 1 109 ? -9.794 -11.914 17.338 1.00 93.12 109 ALA A N 1
ATOM 878 C CA . ALA A 1 109 ? -9.500 -12.974 18.297 1.00 93.12 109 ALA A CA 1
ATOM 879 C C . ALA A 1 109 ? -9.931 -14.351 17.779 1.00 93.12 109 ALA A C 1
ATOM 881 O O . ALA A 1 109 ? -9.157 -15.300 17.860 1.00 93.12 109 ALA A O 1
ATOM 882 N N . GLU A 1 110 ? -11.140 -14.458 17.223 1.00 90.50 110 GLU A N 1
ATOM 883 C CA . GLU A 1 110 ? -11.652 -15.708 16.654 1.00 90.50 110 GLU A CA 1
ATOM 884 C C . GLU A 1 110 ? -10.894 -16.101 15.381 1.00 90.50 110 GLU A C 1
ATOM 886 O O . GLU A 1 110 ? -10.469 -17.248 15.232 1.00 90.50 110 GLU A O 1
ATOM 891 N N . ALA A 1 111 ? -10.673 -15.146 14.474 1.00 92.69 111 ALA A N 1
ATOM 892 C CA . ALA A 1 111 ? -9.962 -15.400 13.229 1.00 92.69 111 ALA A CA 1
ATOM 893 C C . ALA A 1 111 ? -8.505 -15.822 13.478 1.00 92.69 111 ALA A C 1
ATOM 895 O O . ALA A 1 111 ? -8.012 -16.721 12.798 1.00 92.69 111 ALA A O 1
ATOM 896 N N . ALA A 1 112 ? -7.831 -15.226 14.467 1.00 95.31 112 ALA A N 1
ATOM 897 C CA . ALA A 1 112 ? -6.429 -15.497 14.784 1.00 95.31 112 ALA A CA 1
ATOM 898 C C . ALA A 1 112 ? -6.158 -16.938 15.239 1.00 95.31 112 ALA A C 1
ATOM 900 O O . ALA A 1 112 ? -5.011 -17.377 15.207 1.00 95.31 112 ALA A O 1
ATOM 901 N N . LEU A 1 113 ? -7.191 -17.682 15.646 1.00 92.31 113 LEU A N 1
ATOM 902 C CA . LEU A 1 113 ? -7.072 -19.089 16.036 1.00 92.31 113 LEU A CA 1
ATOM 903 C C . LEU A 1 113 ? -7.061 -20.054 14.842 1.00 92.31 113 LEU A C 1
ATOM 905 O O . LEU A 1 113 ? -6.672 -21.208 15.003 1.00 92.31 113 LEU A O 1
ATOM 909 N N . ILE A 1 114 ? -7.539 -19.617 13.673 1.00 91.19 114 ILE A N 1
ATOM 910 C CA . ILE A 1 114 ? -7.860 -20.511 12.547 1.00 91.19 114 ILE A CA 1
ATOM 911 C C . ILE A 1 114 ? -7.189 -20.054 11.246 1.00 91.19 114 ILE A C 1
ATOM 913 O O . ILE A 1 114 ? -6.881 -20.874 10.385 1.00 91.19 114 ILE A O 1
ATOM 917 N N . GLN A 1 115 ? -6.989 -18.748 11.075 1.00 92.38 115 GLN A N 1
ATOM 918 C CA . GLN A 1 115 ? -6.510 -18.148 9.834 1.00 92.38 115 GLN A CA 1
ATOM 919 C C . GLN A 1 115 ? -4.999 -17.918 9.860 1.00 92.38 115 GLN A C 1
ATOM 921 O O . GLN A 1 115 ? -4.430 -17.591 10.897 1.00 92.38 115 GLN A O 1
ATOM 926 N N . SER A 1 116 ? -4.372 -18.014 8.687 1.00 93.44 116 SER A N 1
ATOM 927 C CA . SER A 1 116 ? -2.979 -17.590 8.499 1.00 93.44 116 SER A CA 1
ATOM 928 C C . SER A 1 116 ? -2.834 -16.068 8.571 1.00 93.44 116 SER A C 1
ATOM 930 O O . SER A 1 116 ? -3.772 -15.322 8.271 1.00 93.44 116 SER A O 1
ATOM 932 N N . GLY A 1 117 ? -1.629 -15.583 8.854 1.00 93.31 117 GLY A N 1
ATOM 933 C CA . GLY A 1 117 ? -1.294 -14.161 8.894 1.00 93.31 117 GLY A CA 1
ATOM 934 C C . GLY A 1 117 ? -1.641 -13.428 7.607 1.00 93.31 117 GLY A C 1
ATOM 935 O O . GLY A 1 117 ? -2.158 -12.313 7.659 1.00 93.31 117 GLY A O 1
ATOM 936 N N . SER A 1 118 ? -1.466 -14.060 6.442 1.00 93.44 118 SER A N 1
ATOM 937 C CA . SER A 1 118 ? -1.930 -13.509 5.162 1.00 93.44 118 SER A CA 1
ATOM 938 C C . SER A 1 118 ? -3.439 -13.255 5.150 1.00 93.44 118 SER A C 1
ATOM 940 O O . SER A 1 118 ? -3.869 -12.143 4.831 1.00 93.44 118 SER A O 1
ATOM 942 N N . GLN A 1 119 ? -4.243 -14.241 5.550 1.00 95.19 119 GLN A N 1
ATOM 943 C CA . GLN A 1 119 ? -5.703 -14.115 5.602 1.00 95.19 119 GLN A CA 1
ATOM 944 C C . GLN A 1 119 ? -6.147 -13.089 6.649 1.00 95.19 119 GLN A C 1
ATOM 946 O O . GLN A 1 119 ? -7.046 -12.290 6.385 1.00 95.19 119 GLN A O 1
ATOM 951 N N . LEU A 1 120 ? -5.476 -13.042 7.802 1.00 96.25 120 LEU A N 1
ATOM 952 C CA . LEU A 1 120 ? -5.727 -12.034 8.828 1.00 96.25 120 LEU A CA 1
ATOM 953 C C . LEU A 1 120 ? -5.439 -10.620 8.316 1.00 96.25 120 LEU A C 1
ATOM 955 O O . LEU A 1 120 ? -6.261 -9.730 8.522 1.00 96.25 120 LEU A O 1
ATOM 959 N N . ARG A 1 121 ? -4.336 -10.397 7.587 1.00 96.81 121 ARG A N 1
ATOM 960 C CA . ARG A 1 121 ? -4.038 -9.086 6.978 1.00 96.81 121 ARG A CA 1
ATOM 961 C C . ARG A 1 121 ? -5.118 -8.664 5.973 1.00 96.81 121 ARG A C 1
ATOM 963 O O . ARG A 1 121 ? -5.465 -7.486 5.929 1.00 96.81 121 ARG A O 1
ATOM 970 N N . HIS A 1 122 ? -5.702 -9.598 5.217 1.00 94.00 122 HIS A N 1
ATOM 971 C CA . HIS A 1 122 ? -6.849 -9.318 4.338 1.00 94.00 122 HIS A CA 1
ATOM 972 C C . HIS A 1 122 ? -8.125 -8.954 5.112 1.00 94.00 122 HIS A C 1
ATOM 974 O O . HIS A 1 122 ? -8.825 -8.005 4.741 1.00 94.00 122 HIS A O 1
ATOM 980 N N . LEU A 1 123 ? -8.421 -9.672 6.198 1.00 94.38 123 LEU A N 1
ATOM 981 C CA . LEU A 1 123 ? -9.540 -9.343 7.083 1.00 94.38 123 LEU A CA 1
ATOM 982 C C . LEU A 1 123 ? -9.358 -7.945 7.690 1.00 94.38 123 LEU A C 1
ATOM 984 O O . LEU A 1 123 ? -10.264 -7.117 7.638 1.00 94.38 123 LEU A O 1
ATOM 988 N N . PHE A 1 124 ? -8.157 -7.643 8.176 1.00 96.12 124 PHE A N 1
ATOM 989 C CA . PHE A 1 124 ? -7.835 -6.338 8.739 1.00 96.12 124 PHE A CA 1
ATOM 990 C C . PHE A 1 124 ? -7.917 -5.210 7.700 1.00 96.12 124 PHE A C 1
ATOM 992 O O . PHE A 1 124 ? -8.488 -4.158 7.979 1.00 96.12 124 PHE A O 1
ATOM 999 N N . ALA A 1 125 ? -7.449 -5.433 6.466 1.00 93.69 125 ALA A N 1
ATOM 1000 C CA . ALA A 1 125 ? -7.635 -4.480 5.370 1.00 93.69 125 ALA A CA 1
ATOM 1001 C C . ALA A 1 125 ? -9.123 -4.215 5.081 1.00 93.69 125 ALA A C 1
ATOM 1003 O O . ALA A 1 125 ? -9.508 -3.074 4.838 1.00 93.69 125 ALA A O 1
ATOM 1004 N N . THR A 1 126 ? -9.973 -5.243 5.165 1.00 86.44 126 THR A N 1
ATOM 1005 C CA . THR A 1 126 ? -11.433 -5.099 5.026 1.00 86.44 126 THR A CA 1
ATOM 1006 C C . THR A 1 126 ? -11.998 -4.185 6.116 1.00 86.44 126 THR A C 1
ATOM 1008 O O . THR A 1 126 ? -12.807 -3.304 5.820 1.00 86.44 126 THR A O 1
ATOM 1011 N N . PHE A 1 127 ? -11.532 -4.326 7.361 1.00 89.75 127 PHE A N 1
ATOM 1012 C CA . PHE A 1 127 ? -11.948 -3.449 8.459 1.00 89.75 127 PHE A CA 1
ATOM 1013 C C . PHE A 1 127 ? -11.544 -1.998 8.209 1.00 89.75 127 PHE A C 1
ATOM 1015 O O . PHE A 1 127 ? -12.378 -1.101 8.333 1.00 89.75 127 PHE A O 1
ATOM 1022 N N . LEU A 1 128 ? -10.299 -1.763 7.789 1.00 88.81 128 LEU A N 1
ATOM 1023 C CA . LEU A 1 128 ? -9.828 -0.423 7.441 1.00 88.81 128 LEU A CA 1
ATOM 1024 C C . LEU A 1 128 ? -10.676 0.195 6.320 1.00 88.81 128 LEU A C 1
ATOM 1026 O O . LEU A 1 128 ? -11.132 1.327 6.442 1.00 88.81 128 LEU A O 1
ATOM 1030 N N . LEU A 1 129 ? -10.929 -0.551 5.244 1.00 80.75 129 LEU A N 1
ATOM 1031 C CA . LEU A 1 129 ? -11.605 -0.036 4.052 1.00 80.75 129 LEU A CA 1
ATOM 1032 C C . LEU A 1 129 ? -13.092 0.265 4.265 1.00 80.75 129 LEU A C 1
ATOM 1034 O O . LEU A 1 129 ? -13.591 1.246 3.709 1.00 80.75 129 LEU A O 1
ATOM 1038 N N . PHE A 1 130 ? -13.800 -0.572 5.025 1.00 81.06 130 PHE A N 1
ATOM 1039 C CA . PHE A 1 130 ? -15.268 -0.556 5.048 1.00 81.06 130 PHE A CA 1
ATOM 1040 C C . PHE A 1 130 ? -15.876 -0.298 6.424 1.00 81.06 130 PHE A C 1
ATOM 1042 O O . PHE A 1 130 ? -17.045 0.082 6.502 1.00 81.06 130 PHE A O 1
ATOM 1049 N N . CYS A 1 131 ? -15.115 -0.492 7.499 1.00 78.31 131 CYS A N 1
ATOM 1050 C CA . CYS A 1 131 ? -15.645 -0.447 8.859 1.00 78.31 131 CYS A CA 1
ATOM 1051 C C . CYS A 1 131 ? -15.205 0.792 9.646 1.00 78.31 131 CYS A C 1
ATOM 1053 O O . CYS A 1 131 ? -15.858 1.109 10.632 1.00 78.31 131 CYS A O 1
ATOM 1055 N N . ASN A 1 132 ? -14.164 1.510 9.200 1.00 75.06 132 ASN A N 1
ATOM 1056 C CA . ASN A 1 132 ? -13.619 2.704 9.867 1.00 75.06 132 ASN A CA 1
ATOM 1057 C C . ASN A 1 132 ? -13.436 2.510 11.392 1.00 75.06 132 ASN A C 1
ATOM 1059 O O . ASN A 1 132 ? -14.071 3.228 12.171 1.00 75.06 132 ASN A O 1
ATOM 1063 N N . PRO A 1 133 ? -12.602 1.541 11.828 1.00 81.62 133 PRO A N 1
ATOM 1064 C CA . PRO A 1 133 ? -12.281 1.351 13.246 1.00 81.62 133 PRO A CA 1
ATOM 1065 C C . PRO A 1 133 ? -11.755 2.647 13.876 1.00 81.62 133 PRO A C 1
ATOM 1067 O O . PRO A 1 133 ? -11.111 3.454 13.201 1.00 81.62 133 PRO A O 1
ATOM 1070 N N . ILE A 1 134 ? -12.025 2.846 15.168 1.00 82.00 134 ILE A N 1
ATOM 1071 C CA . ILE A 1 134 ? -11.657 4.084 15.873 1.00 82.00 134 ILE A CA 1
ATOM 1072 C C . ILE A 1 134 ? -10.151 4.112 16.166 1.00 82.00 134 ILE A C 1
ATOM 1074 O O . ILE A 1 134 ? -9.514 5.150 15.983 1.00 82.00 134 ILE A O 1
ATOM 1078 N N . HIS A 1 135 ? -9.600 2.976 16.595 1.00 84.56 135 HIS A N 1
ATOM 1079 C CA . HIS A 1 135 ? -8.211 2.787 17.007 1.00 84.56 135 HIS A CA 1
ATOM 1080 C C . HIS A 1 135 ? -7.569 1.586 16.293 1.00 84.56 135 HIS A C 1
ATOM 1082 O O . HIS A 1 135 ? -7.173 0.605 16.943 1.00 84.56 135 HIS A O 1
ATOM 1088 N N . PRO A 1 136 ? -7.454 1.616 14.952 1.00 90.56 136 PRO A N 1
ATOM 1089 C CA . PRO A 1 136 ? -6.871 0.514 14.190 1.00 90.56 136 PRO A CA 1
ATOM 1090 C C . PRO A 1 136 ? -5.438 0.171 14.619 1.00 90.56 136 PRO A C 1
ATOM 1092 O O . PRO A 1 136 ? -5.051 -0.994 14.564 1.00 90.56 136 PRO A O 1
ATOM 1095 N N . GLU A 1 137 ? -4.674 1.147 15.109 1.00 92.25 137 GLU A N 1
ATOM 1096 C CA . GLU A 1 137 ? -3.323 0.966 15.636 1.00 92.25 137 GLU A CA 1
ATOM 1097 C C . GLU A 1 137 ? -3.285 0.013 16.833 1.00 92.25 137 GLU A C 1
ATOM 1099 O O . GLU A 1 137 ? -2.387 -0.818 16.946 1.00 92.25 137 GLU A O 1
ATOM 1104 N N . THR A 1 138 ? -4.300 0.068 17.698 1.00 92.06 138 THR A N 1
ATOM 1105 C CA . THR A 1 138 ? -4.355 -0.786 18.890 1.00 92.06 138 THR A CA 1
ATOM 1106 C C . THR A 1 138 ? -4.666 -2.236 18.526 1.00 92.06 138 THR A C 1
ATOM 1108 O O . THR A 1 138 ? -4.068 -3.155 19.086 1.00 92.06 138 THR A O 1
ATOM 1111 N N . LEU A 1 139 ? -5.546 -2.448 17.540 1.00 93.44 139 LEU A N 1
ATOM 1112 C CA . LEU A 1 139 ? -5.845 -3.767 16.981 1.00 93.44 139 LEU A CA 1
ATOM 1113 C C . LEU A 1 139 ? -4.623 -4.340 16.252 1.00 93.44 139 LEU A C 1
ATOM 1115 O O . LEU A 1 139 ? -4.294 -5.511 16.434 1.00 93.44 139 LEU A O 1
ATOM 1119 N N . TRP A 1 140 ? -3.927 -3.517 15.461 1.00 95.50 140 TRP A N 1
ATOM 1120 C CA . TRP A 1 140 ? -2.716 -3.930 14.755 1.00 95.50 140 TRP A CA 1
ATOM 1121 C C . TRP A 1 140 ? -1.641 -4.437 15.719 1.00 95.50 140 TRP A C 1
ATOM 1123 O O . TRP A 1 140 ? -1.169 -5.562 15.563 1.00 95.50 140 TRP A O 1
ATOM 1133 N N . GLU A 1 141 ? -1.305 -3.654 16.747 1.00 93.94 141 GLU A N 1
ATOM 1134 C CA . GLU A 1 141 ? -0.288 -4.036 17.734 1.00 93.94 141 GLU A CA 1
ATOM 1135 C C . GLU A 1 141 ? -0.686 -5.288 18.521 1.00 93.94 141 GLU A C 1
ATOM 1137 O O . GLU A 1 141 ? 0.130 -6.192 18.716 1.00 93.94 141 GLU A O 1
ATOM 1142 N N . LYS A 1 142 ? -1.956 -5.388 18.930 1.00 95.19 142 LYS A N 1
ATOM 1143 C CA . LYS A 1 142 ? -2.450 -6.525 19.716 1.00 95.19 142 LYS A CA 1
ATOM 1144 C C . LYS A 1 142 ? -2.349 -7.852 18.961 1.00 95.19 142 LYS A C 1
ATOM 1146 O O . LYS A 1 142 ? -1.987 -8.862 19.563 1.00 95.19 142 LYS A O 1
ATOM 1151 N N . TYR A 1 143 ? -2.655 -7.856 17.663 1.00 95.44 143 TYR A N 1
ATOM 1152 C CA . TYR A 1 143 ? -2.681 -9.069 16.835 1.00 95.44 143 TYR A CA 1
ATOM 1153 C C . TYR A 1 143 ? -1.461 -9.211 15.914 1.00 95.44 143 TYR A C 1
ATOM 1155 O O . TYR A 1 143 ? -1.420 -10.118 15.083 1.00 95.44 143 TYR A O 1
ATOM 1163 N N . PHE A 1 144 ? -0.438 -8.364 16.066 1.00 94.06 144 PHE A N 1
ATOM 1164 C CA . PHE A 1 144 ? 0.747 -8.339 15.204 1.00 94.06 144 PHE A CA 1
ATOM 1165 C C . PHE A 1 144 ? 1.451 -9.703 15.084 1.00 94.06 144 PHE A C 1
ATOM 1167 O O . PHE A 1 144 ? 1.897 -10.102 14.002 1.00 94.06 144 PHE A O 1
ATOM 1174 N N . THR A 1 145 ? 1.545 -10.445 16.185 1.00 91.56 145 THR A N 1
ATOM 1175 C CA . THR A 1 145 ? 2.142 -11.787 16.198 1.00 91.56 145 THR A CA 1
ATOM 1176 C C . THR A 1 145 ? 1.402 -12.745 15.268 1.00 91.56 145 THR A C 1
ATOM 1178 O O . THR A 1 145 ? 2.050 -13.446 14.495 1.00 91.56 145 THR A O 1
ATOM 1181 N N . SER A 1 146 ? 0.069 -12.720 15.280 1.00 94.44 146 SER A N 1
ATOM 1182 C CA . SER A 1 146 ? -0.777 -13.496 14.369 1.00 94.44 146 SER A CA 1
ATOM 1183 C C . SER A 1 146 ? -0.730 -12.952 12.940 1.00 94.44 146 SER A C 1
ATOM 1185 O O . SER A 1 146 ? -0.680 -13.726 11.995 1.00 94.44 146 SER A O 1
ATOM 1187 N N . PHE A 1 147 ? -0.644 -11.631 12.749 1.00 94.75 147 PHE A N 1
ATOM 1188 C CA . PHE A 1 147 ? -0.466 -11.020 11.424 1.00 94.75 147 PHE A CA 1
ATOM 1189 C C . PHE A 1 147 ? 0.883 -11.318 10.769 1.00 94.75 147 PHE A C 1
ATOM 1191 O O . PHE A 1 147 ? 1.090 -10.880 9.643 1.00 94.75 147 PHE A O 1
ATOM 1198 N N . SER A 1 148 ? 1.825 -11.976 11.439 1.00 91.56 148 SER A N 1
ATOM 1199 C CA . SER A 1 148 ? 3.179 -12.204 10.921 1.00 91.56 148 SER A CA 1
ATOM 1200 C C . SER A 1 148 ? 3.639 -13.658 11.0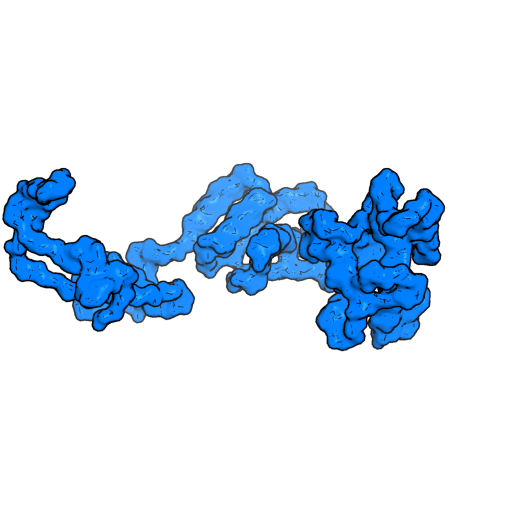26 1.00 91.56 148 SER A C 1
ATOM 1202 O O . SER A 1 148 ? 4.811 -13.940 10.770 1.00 91.56 148 SER A O 1
ATOM 1204 N N . ASP A 1 149 ? 2.746 -14.579 11.390 1.00 89.25 149 ASP A N 1
ATOM 1205 C CA . ASP A 1 149 ? 3.064 -15.994 11.599 1.00 89.25 149 ASP A CA 1
ATOM 1206 C C . ASP A 1 149 ? 3.618 -16.671 10.327 1.00 89.25 149 ASP A C 1
ATOM 1208 O O . ASP A 1 149 ? 4.647 -17.342 10.373 1.00 89.25 149 ASP A O 1
ATOM 1212 N N . ASP A 1 150 ? 3.017 -16.405 9.172 1.00 89.38 150 ASP A N 1
ATOM 1213 C CA . ASP A 1 150 ? 3.407 -16.891 7.854 1.00 89.38 150 ASP A CA 1
ATOM 1214 C C . ASP A 1 150 ? 4.761 -16.322 7.416 1.00 89.38 150 ASP A C 1
ATOM 1216 O O . ASP A 1 150 ? 5.599 -17.038 6.866 1.00 89.38 150 ASP A O 1
ATOM 1220 N N . ILE A 1 151 ? 5.018 -15.049 7.721 1.00 85.00 151 ILE A N 1
ATOM 1221 C CA . ILE A 1 151 ? 6.278 -14.368 7.397 1.00 85.00 151 ILE A CA 1
ATOM 1222 C C . ILE A 1 151 ? 7.438 -14.969 8.196 1.00 85.00 151 ILE A C 1
ATOM 1224 O O . ILE A 1 151 ? 8.520 -15.178 7.644 1.00 85.00 151 ILE A O 1
ATOM 1228 N N . ARG A 1 152 ? 7.213 -15.288 9.480 1.00 81.19 152 ARG A N 1
ATOM 1229 C CA . ARG A 1 152 ? 8.219 -15.939 10.338 1.00 81.19 152 ARG A CA 1
ATOM 1230 C C . ARG A 1 152 ? 8.655 -17.290 9.779 1.00 81.19 152 ARG A C 1
ATOM 1232 O O . ARG A 1 152 ? 9.828 -17.630 9.884 1.00 81.19 152 ARG A O 1
ATOM 1239 N N . LEU A 1 153 ? 7.723 -18.040 9.190 1.00 76.38 153 LEU A N 1
ATOM 1240 C CA . LEU A 1 153 ? 8.000 -19.350 8.599 1.00 76.38 153 LEU A CA 1
ATOM 1241 C C . LEU A 1 153 ? 8.723 -19.244 7.251 1.00 76.38 153 LEU A C 1
ATOM 1243 O O . LEU A 1 153 ? 9.576 -20.072 6.946 1.00 76.38 153 LEU A O 1
ATOM 1247 N N . GLN A 1 154 ? 8.389 -18.236 6.444 1.00 73.69 154 GLN A N 1
ATOM 1248 C CA . GLN A 1 154 ? 8.940 -18.074 5.096 1.00 73.69 154 GLN A CA 1
ATOM 1249 C C . GLN A 1 154 ? 10.336 -17.442 5.072 1.00 73.69 154 GLN A C 1
ATOM 1251 O O . GLN A 1 154 ? 11.109 -17.716 4.156 1.00 73.69 154 GLN A O 1
ATOM 1256 N N . LEU A 1 155 ? 10.658 -16.571 6.034 1.00 68.56 155 LEU A N 1
ATOM 1257 C CA . LEU A 1 155 ? 11.876 -15.754 6.016 1.00 68.56 155 LEU A CA 1
ATOM 1258 C C . LEU A 1 155 ? 12.603 -15.795 7.373 1.00 68.56 155 LEU A C 1
ATOM 1260 O O . LEU A 1 155 ? 12.698 -14.761 8.042 1.00 68.56 155 LEU A O 1
ATOM 1264 N N . PRO A 1 156 ? 13.140 -16.960 7.788 1.00 63.84 156 PRO A N 1
ATOM 1265 C CA . PRO A 1 156 ? 13.781 -17.131 9.094 1.00 63.84 156 PRO A CA 1
ATOM 1266 C C . PRO A 1 156 ? 14.963 -16.173 9.328 1.00 63.84 156 PRO A C 1
ATOM 1268 O O . PRO A 1 156 ? 15.153 -15.710 10.449 1.00 63.84 156 PRO A O 1
ATOM 1271 N N . ASP A 1 157 ? 15.691 -15.770 8.281 1.00 62.16 157 ASP A N 1
ATOM 1272 C CA . ASP A 1 157 ? 16.831 -14.843 8.398 1.00 62.16 157 ASP A CA 1
ATOM 1273 C C . ASP A 1 157 ? 16.422 -13.383 8.703 1.00 62.16 157 ASP A C 1
ATOM 1275 O O . ASP A 1 157 ? 17.209 -12.608 9.253 1.00 62.16 157 ASP A O 1
ATOM 1279 N N . ILE A 1 158 ? 15.177 -12.986 8.393 1.00 57.09 158 ILE A N 1
ATOM 1280 C CA . ILE A 1 158 ? 14.637 -11.643 8.702 1.00 57.09 158 ILE A CA 1
ATOM 1281 C C . ILE A 1 158 ? 14.253 -11.526 10.190 1.00 57.09 158 ILE A C 1
ATOM 1283 O O . ILE A 1 158 ? 14.165 -10.419 10.730 1.00 57.09 158 ILE A O 1
ATOM 1287 N N . VAL A 1 159 ? 14.094 -12.660 10.884 1.00 54.03 159 VAL A N 1
ATOM 1288 C CA . VAL A 1 159 ? 13.619 -12.765 12.278 1.00 54.03 159 VAL A CA 1
ATOM 1289 C C . VAL A 1 159 ? 14.633 -12.233 13.304 1.00 54.03 159 VAL A C 1
ATOM 1291 O O . VAL A 1 159 ? 14.292 -12.068 14.472 1.00 54.03 159 VAL A O 1
ATOM 1294 N N . ASN A 1 160 ? 15.841 -11.841 12.883 1.00 56.84 160 ASN A N 1
ATOM 1295 C CA . ASN A 1 160 ? 16.854 -11.246 13.765 1.00 56.84 160 ASN A CA 1
ATOM 1296 C C . ASN A 1 160 ? 16.393 -9.946 14.466 1.00 56.84 160 ASN A C 1
ATOM 1298 O O . ASN A 1 160 ? 17.025 -9.518 15.430 1.00 56.84 160 ASN A O 1
ATOM 1302 N N . SER A 1 161 ? 15.291 -9.316 14.027 1.00 66.56 161 SER A N 1
ATOM 1303 C CA . SER A 1 161 ? 14.648 -8.212 14.751 1.00 66.56 161 SER A CA 1
ATOM 1304 C C . SER A 1 161 ? 13.128 -8.190 14.553 1.00 66.56 161 SER A C 1
ATOM 1306 O O . SER A 1 161 ? 12.642 -8.143 13.421 1.00 66.56 161 SER A O 1
ATOM 1308 N N . ASN A 1 162 ? 12.367 -8.125 15.656 1.00 69.06 162 ASN A N 1
ATOM 1309 C CA . ASN A 1 162 ? 10.908 -7.922 15.635 1.00 69.06 162 ASN A CA 1
ATOM 1310 C C . ASN A 1 162 ? 10.504 -6.676 14.826 1.00 69.06 162 ASN A C 1
ATOM 1312 O O . ASN A 1 162 ? 9.447 -6.675 14.199 1.00 69.06 162 ASN A O 1
ATOM 1316 N N . THR A 1 163 ? 11.359 -5.650 14.770 1.00 70.94 163 THR A N 1
ATOM 1317 C CA . THR A 1 163 ? 11.132 -4.435 13.975 1.00 70.94 163 THR A CA 1
ATOM 1318 C C . THR A 1 163 ? 11.089 -4.729 12.474 1.00 70.94 163 THR A C 1
ATOM 1320 O O . THR A 1 163 ? 10.245 -4.183 11.765 1.00 70.94 163 THR A O 1
ATOM 1323 N N . ASN A 1 164 ? 11.947 -5.627 11.977 1.00 76.81 164 ASN A N 1
ATOM 1324 C CA . ASN A 1 164 ? 11.963 -6.006 10.561 1.00 76.81 164 ASN A CA 1
ATOM 1325 C C . ASN A 1 164 ? 10.721 -6.813 10.188 1.00 76.81 164 ASN A C 1
ATOM 1327 O O . ASN A 1 164 ? 10.138 -6.595 9.127 1.00 76.81 164 ASN A O 1
ATOM 1331 N N . LEU A 1 165 ? 10.290 -7.707 11.078 1.00 84.31 165 LEU A N 1
ATOM 1332 C CA . LEU A 1 165 ? 9.074 -8.486 10.888 1.00 84.31 165 LEU A CA 1
ATOM 1333 C C . LEU A 1 165 ? 7.831 -7.586 10.875 1.00 84.31 165 LEU A C 1
ATOM 1335 O O . LEU A 1 165 ? 6.970 -7.731 10.009 1.00 84.31 165 LEU A O 1
ATOM 1339 N N . HIS A 1 166 ? 7.774 -6.626 11.802 1.00 86.00 166 HIS A N 1
ATOM 1340 C CA . HIS A 1 166 ? 6.693 -5.648 11.889 1.00 86.00 166 HIS A CA 1
ATOM 1341 C C . HIS A 1 166 ? 6.579 -4.823 10.619 1.00 86.00 166 HIS A C 1
ATOM 1343 O O . HIS A 1 166 ? 5.517 -4.715 10.005 1.00 86.00 166 HIS A O 1
ATOM 1349 N N . ASN A 1 167 ? 7.722 -4.339 10.158 1.00 85.62 167 ASN A N 1
ATOM 1350 C CA . ASN A 1 167 ? 7.819 -3.618 8.915 1.00 85.62 167 ASN A CA 1
ATOM 1351 C C . ASN A 1 167 ? 7.398 -4.450 7.688 1.00 85.62 167 ASN A C 1
ATOM 1353 O O . ASN A 1 167 ? 6.688 -3.954 6.814 1.00 85.62 167 ASN A O 1
ATOM 1357 N N . GLN A 1 168 ? 7.800 -5.722 7.625 1.00 86.25 168 GLN A N 1
ATOM 1358 C CA . GLN A 1 168 ? 7.443 -6.614 6.522 1.00 86.25 168 GLN A CA 1
ATOM 1359 C C . GLN A 1 168 ? 5.935 -6.899 6.478 1.00 86.25 168 GLN A C 1
ATOM 1361 O O . GLN A 1 168 ? 5.331 -6.860 5.405 1.00 86.25 168 GLN A O 1
ATOM 1366 N N . ALA A 1 169 ? 5.309 -7.132 7.634 1.00 91.44 169 ALA A N 1
ATOM 1367 C CA . ALA A 1 169 ? 3.862 -7.316 7.724 1.00 91.44 169 ALA A CA 1
ATOM 1368 C C . ALA A 1 169 ? 3.098 -6.067 7.253 1.00 91.44 169 ALA A C 1
ATOM 1370 O O . ALA A 1 169 ? 2.124 -6.189 6.506 1.00 91.44 169 ALA A O 1
ATOM 1371 N N . LEU A 1 170 ? 3.577 -4.871 7.614 1.00 91.38 170 LEU A N 1
ATOM 1372 C CA . LEU A 1 170 ? 3.012 -3.603 7.149 1.00 91.38 170 LEU A CA 1
ATOM 1373 C C . LEU A 1 170 ? 3.172 -3.392 5.640 1.00 91.38 170 LEU A C 1
ATOM 1375 O O . LEU A 1 170 ? 2.257 -2.876 5.002 1.00 91.38 170 LEU A O 1
ATOM 1379 N N . LEU A 1 171 ? 4.286 -3.821 5.037 1.00 87.50 171 LEU A N 1
ATOM 1380 C CA . LEU A 1 171 ? 4.462 -3.776 3.580 1.00 87.50 171 LEU A CA 1
ATOM 1381 C C . LEU A 1 171 ? 3.449 -4.665 2.847 1.00 87.50 171 LEU A C 1
ATOM 1383 O O . LEU A 1 171 ? 2.925 -4.259 1.808 1.00 87.50 171 LEU A O 1
ATOM 1387 N N . TYR A 1 172 ? 3.138 -5.847 3.385 1.00 90.44 172 TYR A N 1
ATOM 1388 C CA . TYR A 1 172 ? 2.080 -6.697 2.832 1.00 90.44 172 TYR A CA 1
ATOM 1389 C C . TYR A 1 172 ? 0.686 -6.115 3.052 1.00 90.44 172 TYR A C 1
ATOM 1391 O O . TYR A 1 172 ? -0.144 -6.169 2.151 1.00 90.44 172 TYR A O 1
ATOM 1399 N N . LEU A 1 173 ? 0.412 -5.506 4.206 1.00 93.31 173 LEU A N 1
ATOM 1400 C CA . LEU A 1 173 ? -0.857 -4.807 4.404 1.00 93.31 173 LEU A CA 1
ATOM 1401 C C . LEU A 1 173 ? -1.009 -3.634 3.416 1.00 93.31 173 LEU A C 1
ATOM 1403 O O . LEU A 1 173 ? -2.059 -3.475 2.795 1.00 93.31 173 LEU A O 1
ATOM 1407 N N . GLN A 1 174 ? 0.057 -2.856 3.205 1.00 91.44 174 GLN A N 1
ATOM 1408 C CA . GLN A 1 174 ? 0.096 -1.770 2.226 1.00 91.44 174 GLN A CA 1
ATOM 1409 C C . GLN A 1 174 ? -0.185 -2.272 0.803 1.00 91.44 174 GLN A C 1
ATOM 1411 O O . GLN A 1 174 ? -0.897 -1.599 0.060 1.00 91.44 174 GLN A O 1
ATOM 1416 N N . SER A 1 175 ? 0.347 -3.432 0.396 1.00 82.75 175 SER A N 1
ATOM 1417 C CA . SER A 1 175 ? 0.074 -3.974 -0.942 1.00 82.75 175 SER A CA 1
ATOM 1418 C C . SER A 1 175 ? -1.390 -4.383 -1.115 1.00 82.75 175 SER A C 1
ATOM 1420 O O . SER A 1 175 ? -1.958 -4.121 -2.174 1.00 82.75 175 SER A O 1
ATOM 1422 N N . ILE A 1 176 ? -2.023 -4.938 -0.075 1.00 87.88 176 ILE A N 1
ATOM 1423 C CA . ILE A 1 176 ? -3.458 -5.259 -0.082 1.00 87.88 176 ILE A CA 1
ATOM 1424 C C . ILE A 1 176 ? -4.289 -3.980 -0.249 1.00 87.88 176 ILE A C 1
ATOM 1426 O O . ILE A 1 176 ? -5.182 -3.938 -1.092 1.00 87.88 176 ILE A O 1
ATOM 1430 N N . LEU A 1 177 ? -3.976 -2.922 0.504 1.00 84.44 177 LEU A N 1
ATOM 1431 C CA . LEU A 1 177 ? -4.688 -1.641 0.416 1.00 84.44 177 LEU A CA 1
ATOM 1432 C C . LEU A 1 177 ? -4.501 -0.959 -0.946 1.00 84.44 177 LEU A C 1
ATOM 1434 O O . LEU A 1 177 ? -5.462 -0.420 -1.495 1.00 84.44 177 LEU A O 1
ATOM 1438 N N . ASN A 1 178 ? -3.300 -1.045 -1.527 1.00 83.06 178 ASN A N 1
ATOM 1439 C CA . ASN A 1 178 ? -3.010 -0.470 -2.842 1.00 83.06 178 ASN A CA 1
ATOM 1440 C C . ASN A 1 178 ? -3.896 -1.067 -3.949 1.00 83.06 178 ASN A C 1
ATOM 1442 O O . ASN A 1 178 ? -4.243 -0.352 -4.886 1.00 83.06 178 ASN A O 1
ATOM 1446 N N . ASN A 1 179 ? -4.300 -2.340 -3.837 1.00 77.00 179 ASN A N 1
ATOM 1447 C CA . ASN A 1 179 ? -5.236 -2.969 -4.781 1.00 77.00 179 ASN A CA 1
ATOM 1448 C C . ASN A 1 179 ? -6.632 -2.323 -4.754 1.00 77.00 179 ASN A C 1
ATOM 1450 O O . ASN A 1 179 ? -7.398 -2.475 -5.700 1.00 77.00 179 ASN A O 1
ATOM 1454 N N . HIS A 1 180 ? -6.952 -1.596 -3.683 1.00 74.12 180 HIS A N 1
ATOM 1455 C CA . HIS A 1 180 ? -8.174 -0.812 -3.522 1.00 74.12 180 HIS A CA 1
ATOM 1456 C C . HIS A 1 180 ? -7.934 0.695 -3.694 1.00 74.12 180 HIS A C 1
ATOM 1458 O O . HIS A 1 180 ? -8.764 1.489 -3.261 1.00 74.12 180 HIS A O 1
ATOM 1464 N N . GLU A 1 181 ? -6.805 1.096 -4.293 1.00 79.00 181 GLU A N 1
ATOM 1465 C CA . GLU A 1 181 ? -6.405 2.501 -4.480 1.00 79.00 181 GLU A CA 1
ATOM 1466 C C . GLU A 1 181 ? -6.289 3.291 -3.163 1.00 79.00 181 GLU A C 1
ATOM 1468 O O . GLU A 1 181 ? -6.403 4.516 -3.139 1.00 79.00 181 GLU A O 1
ATOM 1473 N N . ARG A 1 182 ? -6.046 2.590 -2.051 1.00 78.06 182 ARG A N 1
ATOM 1474 C CA . ARG A 1 182 ? -5.868 3.172 -0.718 1.00 78.06 182 ARG A CA 1
ATOM 1475 C C . ARG A 1 182 ? -4.468 2.901 -0.196 1.00 78.06 182 ARG A C 1
ATOM 1477 O O . ARG A 1 182 ? -3.785 1.980 -0.631 1.00 78.06 182 ARG A O 1
ATOM 1484 N N . SER A 1 183 ? -4.042 3.708 0.762 1.00 86.44 183 SER A N 1
ATOM 1485 C CA . SER A 1 183 ? -2.723 3.629 1.381 1.00 86.44 183 SER A CA 1
ATOM 1486 C C . SER A 1 183 ? -2.826 3.604 2.901 1.00 86.44 183 SER A C 1
ATOM 1488 O O . SER A 1 183 ? -3.773 4.161 3.448 1.00 86.44 183 SER A O 1
ATOM 1490 N N . LEU A 1 184 ? -1.837 3.039 3.611 1.00 85.94 184 LEU A N 1
ATOM 1491 C CA . LEU A 1 184 ? -1.778 3.164 5.078 1.00 85.94 184 LEU A CA 1
ATOM 1492 C C . LEU A 1 184 ? -1.728 4.629 5.526 1.00 85.94 184 LEU A C 1
ATOM 1494 O O . LEU A 1 184 ? -2.234 4.959 6.591 1.00 85.94 184 LEU A O 1
ATOM 1498 N N . HIS A 1 185 ? -1.212 5.518 4.673 1.00 83.44 185 HIS A N 1
ATOM 1499 C CA . HIS A 1 185 ? -1.256 6.964 4.890 1.00 83.44 185 HIS A CA 1
ATOM 1500 C C . HIS A 1 185 ? -2.680 7.547 4.974 1.00 83.44 185 HIS A C 1
ATOM 1502 O O . HIS A 1 185 ? -2.846 8.630 5.529 1.00 83.44 185 HIS A O 1
ATOM 1508 N N . ASP A 1 186 ? -3.696 6.856 4.447 1.00 79.69 186 ASP A N 1
ATOM 1509 C CA . ASP A 1 186 ? -5.091 7.313 4.478 1.00 79.69 186 ASP A CA 1
ATOM 1510 C C . ASP A 1 186 ? -5.800 6.977 5.798 1.00 79.69 186 ASP A C 1
ATOM 1512 O O . ASP A 1 186 ? -6.949 7.380 5.994 1.00 79.69 186 ASP A O 1
ATOM 1516 N N . PHE A 1 187 ? -5.156 6.207 6.679 1.00 85.25 187 PHE A N 1
ATOM 1517 C CA . PHE A 1 187 ? -5.724 5.746 7.941 1.00 85.25 187 PHE A CA 1
ATOM 1518 C C . PHE A 1 187 ? -4.970 6.405 9.101 1.00 85.25 187 PHE A C 1
ATOM 1520 O O . PHE A 1 187 ? -3.797 6.097 9.321 1.00 85.25 187 PHE A O 1
ATOM 1527 N N . PRO A 1 188 ? -5.608 7.331 9.842 1.00 78.62 188 PRO A N 1
ATOM 1528 C CA . PRO A 1 188 ? -4.973 7.997 10.973 1.00 78.62 188 PRO A CA 1
ATOM 1529 C C . PRO A 1 188 ? -4.423 6.990 11.988 1.00 78.62 188 PRO A C 1
ATOM 1531 O O . PRO A 1 188 ? -5.047 5.964 12.240 1.00 78.62 188 PRO A O 1
ATOM 1534 N N . ASN A 1 189 ? -3.269 7.311 12.578 1.00 83.50 189 ASN A N 1
ATOM 1535 C CA . ASN A 1 189 ? -2.580 6.542 13.625 1.00 83.50 189 ASN A CA 1
ATOM 1536 C C . ASN A 1 189 ? -2.041 5.159 13.227 1.00 83.50 189 ASN A C 1
ATOM 1538 O O . ASN A 1 189 ? -1.274 4.584 13.998 1.00 83.50 189 ASN A O 1
ATOM 1542 N N . MET A 1 190 ? -2.351 4.645 12.034 1.00 90.69 190 MET A N 1
ATOM 1543 C CA . MET A 1 190 ? -1.754 3.398 11.562 1.00 90.69 190 MET A CA 1
ATOM 1544 C C . MET A 1 190 ? -0.233 3.536 11.392 1.00 90.69 190 MET A C 1
ATOM 1546 O O . MET A 1 190 ? 0.234 4.523 10.811 1.00 90.69 190 MET A O 1
ATOM 1550 N N . PRO A 1 191 ? 0.562 2.549 11.845 1.00 87.94 191 PRO A N 1
ATOM 1551 C CA . PRO A 1 191 ? 1.993 2.548 11.593 1.00 87.94 191 PRO A CA 1
ATOM 1552 C C . PRO A 1 191 ? 2.272 2.394 10.094 1.00 87.94 191 PRO A C 1
ATOM 1554 O O . PRO A 1 191 ? 1.594 1.663 9.369 1.00 87.94 191 PRO A O 1
ATOM 1557 N N . ILE A 1 192 ? 3.291 3.108 9.621 1.00 84.25 192 ILE A N 1
ATOM 1558 C CA . ILE A 1 192 ? 3.682 3.142 8.211 1.00 84.25 192 ILE A CA 1
ATOM 1559 C C . ILE A 1 192 ? 4.963 2.315 8.052 1.00 84.25 192 ILE A C 1
ATOM 1561 O O . ILE A 1 192 ? 5.903 2.508 8.829 1.00 84.25 192 ILE A O 1
ATOM 1565 N N . PRO A 1 193 ? 5.048 1.421 7.050 1.00 83.06 193 PRO A N 1
ATOM 1566 C CA . PRO A 1 193 ? 6.259 0.650 6.822 1.00 83.06 193 PRO A CA 1
ATOM 1567 C C . PRO A 1 193 ? 7.432 1.556 6.419 1.00 83.06 193 PRO A C 1
ATOM 1569 O O . PRO A 1 193 ? 7.347 2.372 5.499 1.00 83.06 193 PRO A O 1
ATOM 1572 N N . ILE A 1 194 ? 8.567 1.354 7.077 1.00 66.12 194 ILE A N 1
ATOM 1573 C CA . ILE A 1 194 ? 9.873 1.924 6.764 1.00 66.12 194 ILE A CA 1
ATOM 1574 C C . ILE A 1 194 ? 10.581 0.973 5.794 1.00 66.12 194 ILE A C 1
ATOM 1576 O O . ILE A 1 194 ? 10.869 -0.169 6.127 1.00 66.12 194 ILE A O 1
ATOM 1580 N N . ARG A 1 195 ? 10.945 1.401 4.583 1.00 64.50 195 ARG A N 1
ATOM 1581 C CA . ARG A 1 195 ? 11.782 0.544 3.715 1.00 64.50 195 ARG A CA 1
ATOM 1582 C C . ARG A 1 195 ? 13.066 0.178 4.472 1.00 64.50 195 ARG A C 1
ATOM 1584 O O . ARG A 1 195 ? 13.775 1.089 4.883 1.00 64.50 195 ARG A O 1
ATOM 1591 N N . SER A 1 196 ? 13.359 -1.114 4.654 1.00 52.03 196 SER A N 1
ATOM 1592 C CA . SER A 1 196 ? 14.340 -1.620 5.639 1.00 52.03 196 SER A CA 1
ATOM 1593 C C . SER A 1 196 ? 15.779 -1.099 5.477 1.00 52.03 196 SER A C 1
ATOM 1595 O O . SER A 1 196 ? 16.592 -1.283 6.375 1.00 52.03 196 SER A O 1
ATOM 1597 N N . GLN A 1 197 ? 16.096 -0.404 4.377 1.00 54.88 197 GLN A N 1
ATOM 1598 C CA . GLN A 1 197 ? 17.348 0.341 4.170 1.00 54.88 197 GLN A CA 1
ATOM 1599 C C . GLN A 1 197 ? 17.140 1.697 3.455 1.00 54.88 197 GLN A C 1
ATOM 1601 O O . GLN A 1 197 ? 18.080 2.284 2.934 1.00 54.88 197 GLN A O 1
ATOM 1606 N N . GLY A 1 198 ? 15.899 2.187 3.329 1.00 57.12 198 GLY A N 1
ATOM 1607 C CA . GLY A 1 198 ? 15.574 3.410 2.573 1.00 57.12 198 GLY A CA 1
ATOM 1608 C C . GLY A 1 198 ? 15.809 3.330 1.054 1.00 57.12 198 GLY A C 1
ATOM 1609 O O . GLY A 1 198 ? 15.450 4.252 0.323 1.00 57.12 198 GLY A O 1
ATOM 1610 N N . HIS A 1 199 ? 16.367 2.226 0.557 1.00 68.69 199 HIS A N 1
ATOM 1611 C CA . HIS A 1 199 ? 16.609 1.984 -0.857 1.00 68.69 199 HIS A CA 1
ATOM 1612 C C . HIS A 1 199 ? 15.299 1.865 -1.645 1.00 68.69 199 HIS A C 1
ATOM 1614 O O . HIS A 1 199 ? 14.357 1.181 -1.241 1.00 68.69 199 HIS A O 1
ATOM 1620 N N . ILE A 1 200 ? 15.235 2.553 -2.785 1.00 82.06 200 ILE A N 1
ATOM 1621 C CA . ILE A 1 200 ? 14.068 2.554 -3.665 1.00 82.06 200 ILE A CA 1
ATOM 1622 C C . ILE A 1 200 ? 14.331 1.577 -4.812 1.00 82.06 200 ILE A C 1
ATOM 1624 O O . ILE A 1 200 ? 15.243 1.784 -5.614 1.00 82.06 200 ILE A O 1
ATOM 1628 N N . ALA A 1 201 ? 13.499 0.540 -4.901 1.00 85.75 201 ALA A N 1
ATOM 1629 C CA . ALA A 1 201 ? 13.431 -0.345 -6.057 1.00 85.75 201 ALA A CA 1
ATOM 1630 C C . ALA A 1 201 ? 12.261 0.066 -6.964 1.00 85.75 201 ALA A C 1
ATOM 1632 O O . ALA A 1 201 ? 11.151 0.308 -6.483 1.00 85.75 201 ALA A O 1
ATOM 1633 N N . LEU A 1 202 ? 12.502 0.146 -8.272 1.00 87.81 202 LEU A N 1
ATOM 1634 C CA . LEU A 1 202 ? 11.481 0.427 -9.278 1.00 87.81 202 LEU A CA 1
ATOM 1635 C C . LEU A 1 202 ? 11.205 -0.829 -10.099 1.00 87.81 202 LEU A C 1
ATOM 1637 O O . LEU A 1 202 ? 12.068 -1.293 -10.839 1.00 87.81 202 LEU A O 1
ATOM 1641 N N . ALA A 1 203 ? 9.986 -1.349 -9.997 1.00 89.81 203 ALA A N 1
ATOM 1642 C CA . ALA A 1 203 ? 9.516 -2.452 -10.822 1.00 89.81 203 ALA A CA 1
ATOM 1643 C C . ALA A 1 203 ? 8.747 -1.910 -12.040 1.00 89.81 203 ALA A C 1
ATOM 1645 O O . ALA A 1 203 ? 7.828 -1.093 -11.902 1.00 89.81 203 ALA A O 1
ATOM 1646 N N . ILE A 1 204 ? 9.136 -2.346 -13.236 1.00 93.25 204 ILE A N 1
ATOM 1647 C CA . ILE A 1 204 ? 8.506 -1.986 -14.511 1.00 93.25 204 ILE A CA 1
ATOM 1648 C C . ILE A 1 204 ? 8.262 -3.235 -15.354 1.00 93.25 204 ILE A C 1
ATOM 1650 O O . ILE A 1 204 ? 8.903 -4.262 -15.144 1.00 93.25 204 ILE A O 1
ATOM 1654 N N . ALA A 1 205 ? 7.388 -3.129 -16.353 1.00 93.81 205 ALA A N 1
ATOM 1655 C CA . ALA A 1 205 ? 7.185 -4.192 -17.334 1.00 93.81 205 ALA A CA 1
ATOM 1656 C C . ALA A 1 205 ? 7.113 -3.670 -18.778 1.00 93.81 205 ALA A C 1
ATOM 1658 O O . ALA A 1 205 ? 6.867 -2.483 -19.012 1.00 93.81 205 ALA A O 1
ATOM 1659 N N . SER A 1 206 ? 7.297 -4.555 -19.760 1.00 91.75 206 SER A N 1
ATOM 1660 C CA . SER A 1 206 ? 7.135 -4.218 -21.185 1.00 91.75 206 SER A CA 1
ATOM 1661 C C . SER A 1 206 ? 5.671 -4.043 -21.607 1.00 91.75 206 SER A C 1
ATOM 1663 O O . SER A 1 206 ? 5.384 -3.208 -22.465 1.00 91.75 206 SER A O 1
ATOM 1665 N N . SER A 1 207 ? 4.743 -4.777 -20.982 1.00 89.38 207 SER A N 1
ATOM 1666 C CA . SER A 1 207 ? 3.300 -4.728 -21.256 1.00 89.38 207 SER A CA 1
ATOM 1667 C C . SER A 1 207 ? 2.493 -4.352 -20.011 1.00 89.38 207 SER A C 1
ATOM 1669 O O . SER A 1 207 ? 2.951 -4.504 -18.878 1.00 89.38 207 SER A O 1
ATOM 1671 N N . GLU A 1 208 ? 1.279 -3.839 -20.219 1.00 86.25 208 GLU A N 1
ATOM 1672 C CA . GLU A 1 208 ? 0.389 -3.438 -19.125 1.00 86.25 208 GLU A CA 1
ATOM 1673 C C . GLU A 1 208 ? -0.042 -4.638 -18.277 1.00 86.25 208 GLU A C 1
ATOM 1675 O O . GLU A 1 208 ? 0.065 -4.589 -17.054 1.00 86.25 208 GLU A O 1
ATOM 1680 N N . ILE A 1 209 ? -0.394 -5.753 -18.921 1.00 85.94 209 ILE A N 1
ATOM 1681 C CA . ILE A 1 209 ? -0.769 -7.003 -18.247 1.00 85.94 209 ILE A CA 1
ATOM 1682 C C . ILE A 1 209 ? 0.365 -7.486 -17.332 1.00 85.94 209 ILE A C 1
ATOM 1684 O O . ILE A 1 209 ? 0.127 -7.805 -16.171 1.00 85.94 209 ILE A O 1
ATOM 1688 N N . ALA A 1 210 ? 1.613 -7.465 -17.813 1.00 83.94 210 ALA A N 1
ATOM 1689 C CA . ALA A 1 210 ? 2.767 -7.856 -17.005 1.00 83.94 210 ALA A CA 1
ATOM 1690 C C . ALA A 1 210 ? 3.058 -6.874 -15.855 1.00 83.94 210 ALA A C 1
ATOM 1692 O O . ALA A 1 210 ? 3.640 -7.265 -14.845 1.00 83.94 210 ALA A O 1
ATOM 1693 N N . SER A 1 211 ? 2.651 -5.605 -15.981 1.00 84.19 211 SER A N 1
ATOM 1694 C CA . SER A 1 211 ? 2.828 -4.610 -14.919 1.00 84.19 211 SER A CA 1
ATOM 1695 C C . SER A 1 211 ? 1.866 -4.804 -13.746 1.00 84.19 211 SER A C 1
ATOM 1697 O O . SER A 1 211 ? 2.236 -4.471 -12.625 1.00 84.19 211 SER A O 1
ATOM 1699 N N . LEU A 1 212 ? 0.690 -5.405 -13.974 1.00 78.31 212 LEU A N 1
ATOM 1700 C CA . LEU A 1 212 ? -0.287 -5.711 -12.919 1.00 78.31 212 LEU A CA 1
ATOM 1701 C C . LEU A 1 212 ? 0.231 -6.747 -11.911 1.00 78.31 212 LEU A C 1
ATOM 1703 O O . LEU A 1 212 ? -0.208 -6.767 -10.767 1.00 78.31 212 LEU A O 1
ATOM 1707 N N . LEU A 1 213 ? 1.181 -7.590 -12.324 1.00 79.50 213 LEU A N 1
ATOM 1708 C CA . LEU A 1 213 ? 1.806 -8.595 -11.459 1.00 79.50 213 LEU A CA 1
ATOM 1709 C C . LEU A 1 213 ? 2.900 -8.009 -10.554 1.00 79.50 213 LEU A C 1
ATOM 1711 O O . LEU A 1 213 ? 3.413 -8.699 -9.674 1.00 79.50 213 LEU A O 1
ATOM 1715 N N . LEU A 1 214 ? 3.277 -6.746 -10.766 1.00 74.50 214 LEU A N 1
ATOM 1716 C CA . LEU A 1 214 ? 4.298 -6.059 -9.987 1.00 74.50 214 LEU A CA 1
ATOM 1717 C C . LEU A 1 214 ? 3.621 -5.071 -9.024 1.00 74.50 214 LEU A C 1
ATOM 1719 O O . LEU A 1 214 ? 2.833 -4.236 -9.471 1.00 74.50 214 LEU A O 1
ATOM 1723 N N . PRO A 1 215 ? 3.942 -5.083 -7.717 1.00 67.62 215 PRO A N 1
ATOM 1724 C CA . PRO A 1 215 ? 3.405 -4.106 -6.772 1.00 67.62 215 PRO A CA 1
ATOM 1725 C C . PRO A 1 215 ? 3.712 -2.662 -7.205 1.00 67.62 215 PRO A C 1
ATOM 1727 O O . PRO A 1 215 ? 4.873 -2.259 -7.287 1.00 67.62 215 PRO A O 1
ATOM 1730 N N . GLY A 1 216 ? 2.673 -1.873 -7.504 1.00 68.25 216 GLY A N 1
ATOM 1731 C CA . GLY A 1 216 ? 2.830 -0.508 -8.035 1.00 68.25 216 GLY A CA 1
ATOM 1732 C C . GLY A 1 216 ? 3.484 -0.447 -9.426 1.00 68.25 216 GLY A C 1
ATOM 1733 O O . GLY A 1 216 ? 4.039 0.594 -9.813 1.00 68.25 216 GLY A O 1
ATOM 1734 N N . GLY A 1 217 ? 3.450 -1.565 -10.153 1.00 72.94 217 GLY A N 1
ATOM 1735 C CA . GLY A 1 217 ? 4.036 -1.735 -11.468 1.00 72.94 217 GLY A CA 1
ATOM 1736 C C . GLY A 1 217 ? 3.461 -0.760 -12.483 1.00 72.94 217 GLY A C 1
ATOM 1737 O O . GLY A 1 217 ? 2.288 -0.400 -12.470 1.00 72.94 217 GLY A O 1
ATOM 1738 N N . ARG A 1 218 ? 4.327 -0.294 -13.378 1.00 84.62 218 ARG A N 1
ATOM 1739 C CA . ARG A 1 218 ? 3.940 0.487 -14.554 1.00 84.62 218 ARG A CA 1
ATOM 1740 C C . ARG A 1 218 ? 4.678 -0.050 -15.762 1.00 84.62 218 ARG A C 1
ATOM 1742 O O . ARG A 1 218 ? 5.763 -0.618 -15.632 1.00 84.62 218 ARG A O 1
ATOM 1749 N N . THR A 1 219 ? 4.136 0.193 -16.947 1.00 91.75 219 THR A N 1
ATOM 1750 C CA . THR A 1 219 ? 4.894 -0.065 -18.170 1.00 91.75 219 THR A CA 1
ATOM 175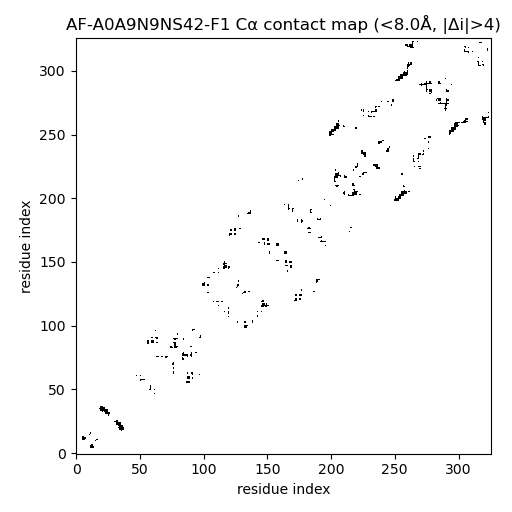1 C C . THR A 1 219 ? 6.140 0.821 -18.224 1.00 91.75 219 THR A C 1
ATOM 1753 O O . THR A 1 219 ? 6.121 1.963 -17.747 1.00 91.75 219 THR A O 1
ATOM 1756 N N . ALA A 1 220 ? 7.221 0.326 -18.831 1.00 91.50 220 ALA A N 1
ATOM 1757 C CA . ALA A 1 220 ? 8.446 1.098 -19.041 1.00 91.50 220 ALA A CA 1
ATOM 1758 C C . ALA A 1 220 ? 8.153 2.421 -19.777 1.00 91.50 220 ALA A C 1
ATOM 1760 O O . ALA A 1 220 ? 8.653 3.480 -19.394 1.00 91.50 220 ALA A O 1
ATOM 1761 N N . HIS A 1 221 ? 7.252 2.374 -20.765 1.00 92.00 221 HIS A N 1
ATOM 1762 C CA . HIS A 1 221 ? 6.769 3.544 -21.499 1.00 92.00 221 HIS A CA 1
ATOM 1763 C C . HIS A 1 221 ? 6.134 4.593 -20.584 1.00 92.00 221 HIS A C 1
ATOM 1765 O O . HIS A 1 221 ? 6.528 5.760 -20.608 1.00 92.00 221 HIS A O 1
ATOM 1771 N N . SER A 1 222 ? 5.196 4.181 -19.728 1.00 89.69 222 SER A N 1
ATOM 1772 C CA . SER A 1 222 ? 4.507 5.088 -18.807 1.00 89.69 222 SER A CA 1
ATOM 1773 C C . SER A 1 222 ? 5.443 5.647 -17.732 1.00 89.69 222 SER A C 1
ATOM 1775 O O . SER A 1 222 ? 5.393 6.845 -17.426 1.00 89.69 222 SER A O 1
ATOM 1777 N N . ARG A 1 223 ? 6.323 4.797 -17.177 1.00 89.62 223 ARG A N 1
ATOM 1778 C CA . ARG A 1 223 ? 7.237 5.159 -16.087 1.00 89.62 223 ARG A CA 1
ATOM 1779 C C . ARG A 1 223 ? 8.308 6.144 -16.534 1.00 89.62 223 ARG A C 1
ATOM 1781 O O . ARG A 1 223 ? 8.516 7.129 -15.836 1.00 89.62 223 ARG A O 1
ATOM 1788 N N . PHE A 1 224 ? 8.970 5.877 -17.656 1.00 90.94 224 PHE A N 1
ATOM 1789 C CA . PHE A 1 224 ? 10.122 6.664 -18.093 1.00 90.94 224 PHE A CA 1
ATOM 1790 C C . PHE A 1 224 ? 9.799 7.663 -19.194 1.00 90.94 224 PHE A C 1
ATOM 1792 O O . PHE A 1 224 ? 10.686 8.396 -19.596 1.00 90.94 224 PHE A O 1
ATOM 1799 N N . LYS A 1 225 ? 8.556 7.729 -19.686 1.00 90.31 225 LYS A N 1
ATOM 1800 C CA . LYS A 1 225 ? 8.221 8.563 -20.852 1.00 90.31 225 LYS A CA 1
ATOM 1801 C C . LYS A 1 225 ? 9.083 8.176 -22.062 1.00 90.31 225 LYS A C 1
ATOM 1803 O O . LYS A 1 225 ? 9.655 9.038 -22.731 1.00 90.31 225 LYS A O 1
ATOM 1808 N N . LEU A 1 226 ? 9.210 6.865 -22.305 1.00 91.88 226 LEU A N 1
ATOM 1809 C CA . LEU A 1 226 ? 9.890 6.369 -23.503 1.00 91.88 226 LEU A CA 1
ATOM 1810 C C . LEU A 1 226 ? 9.120 6.835 -24.748 1.00 91.88 226 LEU A C 1
ATOM 1812 O O . LEU A 1 226 ? 7.892 6.707 -24.776 1.00 91.88 226 LEU A O 1
ATOM 1816 N N . PRO A 1 227 ? 9.818 7.331 -25.780 1.00 90.25 227 PRO A N 1
ATOM 1817 C CA . PRO A 1 227 ? 9.203 7.620 -27.067 1.00 90.25 227 PRO A CA 1
ATOM 1818 C C . PRO A 1 227 ? 8.592 6.359 -27.684 1.00 90.25 227 PRO A C 1
ATOM 1820 O O . PRO A 1 227 ? 9.176 5.281 -27.597 1.00 90.25 227 PRO A O 1
ATOM 1823 N N . PHE A 1 228 ? 7.456 6.500 -28.371 1.00 86.69 228 PHE A N 1
ATOM 1824 C CA . PHE A 1 228 ? 6.871 5.398 -29.148 1.00 86.69 228 PHE A CA 1
ATOM 1825 C C . PHE A 1 228 ? 7.750 5.006 -30.344 1.00 86.69 228 PHE A C 1
ATOM 1827 O O . PHE A 1 228 ? 7.843 3.835 -30.700 1.00 86.69 228 PHE A O 1
ATOM 1834 N N . THR A 1 229 ? 8.419 5.985 -30.956 1.00 87.75 229 THR A N 1
ATOM 1835 C CA . THR A 1 229 ? 9.375 5.783 -32.049 1.00 87.75 229 THR A CA 1
ATOM 1836 C C . THR A 1 229 ? 10.798 5.826 -31.503 1.00 87.75 229 THR A C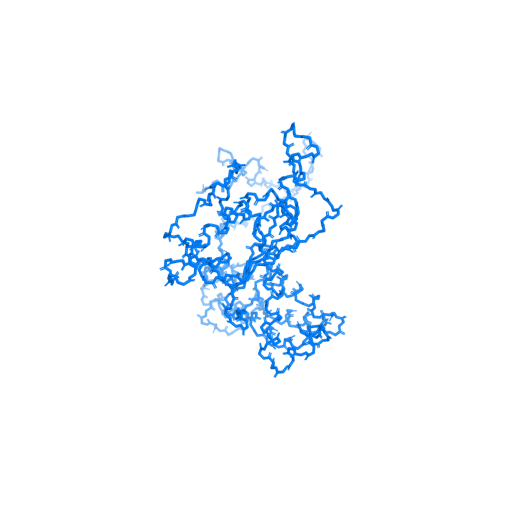 1
ATOM 1838 O O . THR A 1 229 ? 11.303 6.892 -31.140 1.00 87.75 229 THR A O 1
ATOM 1841 N N . LEU A 1 230 ? 11.443 4.661 -31.434 1.00 88.94 230 LEU A N 1
ATOM 1842 C CA . LEU A 1 230 ? 12.773 4.501 -30.849 1.00 88.94 230 LEU A CA 1
ATOM 1843 C C . LEU A 1 230 ? 13.860 4.362 -31.919 1.00 88.94 230 LEU A C 1
ATOM 1845 O O . LEU A 1 230 ? 13.854 3.437 -32.730 1.00 88.94 230 LEU A O 1
ATOM 1849 N N . HIS A 1 231 ? 14.867 5.222 -31.833 1.00 89.62 231 HIS A N 1
ATOM 1850 C CA . HIS A 1 231 ? 16.075 5.213 -32.649 1.00 89.62 231 HIS A CA 1
ATOM 1851 C C . HIS A 1 231 ? 17.316 4.985 -31.774 1.00 89.62 231 HIS A C 1
ATOM 1853 O O . HIS A 1 231 ? 17.264 5.069 -30.546 1.00 89.62 231 HIS A O 1
ATOM 1859 N N . LYS A 1 232 ? 18.466 4.729 -32.408 1.00 89.06 232 LYS A N 1
ATOM 1860 C CA . LYS A 1 232 ? 19.738 4.458 -31.711 1.00 89.06 232 LYS A CA 1
ATOM 1861 C C . LYS A 1 232 ? 20.200 5.601 -30.800 1.00 89.06 232 LYS A C 1
ATOM 1863 O O . LYS A 1 232 ? 20.908 5.349 -29.838 1.00 89.06 232 LYS A O 1
ATOM 1868 N N . SER A 1 233 ? 19.810 6.840 -31.097 1.00 91.31 233 SER A N 1
ATOM 1869 C CA . SER A 1 233 ? 20.138 8.035 -30.310 1.00 91.31 233 SER A CA 1
ATOM 1870 C C . SER A 1 233 ? 18.996 8.507 -29.406 1.00 91.31 233 SER A C 1
ATOM 1872 O O . SER A 1 233 ? 19.140 9.525 -28.737 1.00 91.31 233 SER A O 1
ATOM 1874 N N . SER A 1 234 ? 17.860 7.799 -29.371 1.00 93.94 234 SER A N 1
ATOM 1875 C CA . SER A 1 234 ? 16.704 8.221 -28.576 1.00 93.94 234 SER A CA 1
ATOM 1876 C C . SER A 1 234 ? 17.043 8.311 -27.092 1.00 93.94 234 SER A C 1
ATOM 1878 O O . SER A 1 234 ? 17.820 7.513 -26.572 1.00 93.94 234 SER A O 1
ATOM 1880 N N . THR A 1 235 ? 16.409 9.245 -26.401 1.00 94.19 235 THR A N 1
ATOM 1881 C CA . THR A 1 235 ? 16.423 9.373 -24.944 1.00 94.19 235 THR A CA 1
ATOM 1882 C C . THR A 1 235 ? 14.984 9.400 -24.437 1.00 94.19 235 THR A C 1
ATOM 1884 O O . THR A 1 235 ? 14.035 9.587 -25.202 1.00 94.19 235 THR A O 1
ATOM 1887 N N . CYS A 1 236 ? 14.805 9.160 -23.145 1.00 93.56 236 CYS A N 1
ATOM 1888 C CA . CYS A 1 236 ? 13.516 9.286 -22.484 1.00 93.56 236 CYS A CA 1
ATOM 1889 C C . CYS A 1 236 ? 13.159 10.766 -22.273 1.00 93.56 236 CYS A C 1
ATOM 1891 O O . CYS A 1 236 ? 14.014 11.566 -21.892 1.00 93.56 236 CYS A O 1
ATOM 1893 N N . SER A 1 237 ? 11.891 11.136 -22.469 1.00 90.31 237 SER A N 1
ATOM 1894 C CA . SER A 1 237 ? 11.419 12.524 -22.336 1.00 90.31 237 SER A CA 1
ATOM 1895 C C . SER A 1 237 ? 11.155 12.901 -20.871 1.00 90.31 237 SER A C 1
ATOM 1897 O O . SER A 1 237 ? 10.019 13.176 -20.479 1.00 90.31 237 SER A O 1
ATOM 1899 N N . ILE A 1 238 ? 12.205 12.880 -20.045 1.00 88.25 238 ILE A N 1
ATOM 1900 C CA . ILE A 1 238 ? 12.143 13.175 -18.607 1.00 88.25 238 ILE A CA 1
ATOM 1901 C C . ILE A 1 238 ? 12.742 14.565 -18.338 1.00 88.25 238 ILE A C 1
ATOM 1903 O O . ILE A 1 238 ? 13.928 14.767 -18.589 1.00 88.25 238 ILE A O 1
ATOM 1907 N N . PRO A 1 239 ? 11.975 15.533 -17.801 1.00 83.00 239 PRO A N 1
ATOM 1908 C CA . PRO A 1 239 ? 12.517 16.844 -17.446 1.00 83.00 239 PRO A CA 1
ATOM 1909 C C . PRO A 1 239 ? 13.501 16.759 -16.269 1.00 83.00 239 PRO A C 1
ATOM 1911 O O . PRO A 1 239 ? 13.164 16.181 -15.235 1.00 83.00 239 PRO A O 1
ATOM 1914 N N . HIS A 1 240 ? 14.670 17.406 -16.368 1.00 77.56 240 HIS A N 1
ATOM 1915 C CA . HIS A 1 240 ? 15.718 17.376 -15.329 1.00 77.56 240 HIS A CA 1
ATOM 1916 C C . HIS A 1 240 ? 15.241 17.800 -13.929 1.00 77.56 240 HIS A C 1
ATOM 1918 O O . HIS A 1 240 ? 15.728 17.278 -12.934 1.00 77.56 240 HIS A O 1
ATOM 1924 N N . ARG A 1 241 ? 14.274 18.718 -13.827 1.00 79.88 241 ARG A N 1
ATOM 1925 C CA . ARG A 1 241 ? 13.706 19.183 -12.548 1.00 79.88 241 ARG A CA 1
ATOM 1926 C C . ARG A 1 241 ? 12.274 18.690 -12.387 1.00 79.88 241 ARG A C 1
ATOM 1928 O O . ARG A 1 241 ? 11.326 19.463 -12.483 1.00 79.88 241 ARG A O 1
ATOM 1935 N N . SER A 1 242 ? 12.115 17.383 -12.212 1.00 82.88 242 SER A N 1
ATOM 1936 C CA . SER A 1 242 ? 10.811 16.755 -11.999 1.00 82.88 242 SER A CA 1
ATOM 1937 C C . SER A 1 242 ? 10.851 15.780 -10.827 1.00 82.88 242 SER A C 1
ATOM 1939 O O . SER A 1 242 ? 11.895 15.200 -10.528 1.00 82.88 242 SER A O 1
ATOM 1941 N N . ALA A 1 243 ? 9.692 15.533 -10.211 1.00 78.88 243 ALA A N 1
ATOM 1942 C CA . ALA A 1 243 ? 9.555 14.529 -9.153 1.00 78.88 243 ALA A CA 1
ATOM 1943 C C . ALA A 1 243 ? 9.979 13.121 -9.619 1.00 78.88 243 ALA A C 1
ATOM 1945 O O . ALA A 1 243 ? 10.473 12.315 -8.832 1.00 78.88 243 ALA A O 1
ATOM 1946 N N . LEU A 1 244 ? 9.818 12.821 -10.915 1.00 81.38 244 LEU A N 1
ATOM 1947 C CA . LEU A 1 244 ? 10.305 11.576 -11.505 1.00 81.38 244 LEU A CA 1
ATOM 1948 C C . LEU A 1 244 ? 11.838 11.525 -11.519 1.00 81.38 244 LEU A C 1
ATOM 1950 O O . LEU A 1 244 ? 12.401 10.486 -11.196 1.00 81.38 244 LEU A O 1
ATOM 1954 N N . THR A 1 245 ? 12.514 12.626 -11.845 1.00 86.25 245 THR A N 1
ATOM 1955 C CA . THR A 1 245 ? 13.982 12.692 -11.811 1.00 86.25 245 THR A CA 1
ATOM 1956 C C . THR A 1 245 ? 14.520 12.454 -10.409 1.00 86.25 245 THR A C 1
ATOM 1958 O O . THR A 1 245 ? 15.388 11.603 -10.237 1.00 86.25 245 THR A O 1
ATOM 1961 N N . GLU A 1 246 ? 13.955 13.112 -9.396 1.00 84.88 246 GLU A N 1
ATOM 1962 C CA . GLU A 1 246 ? 14.348 12.888 -7.999 1.00 84.88 246 GLU A CA 1
ATOM 1963 C C . GLU A 1 246 ? 14.152 11.426 -7.571 1.00 84.88 246 GLU A C 1
ATOM 1965 O O . GLU A 1 246 ? 14.992 10.852 -6.875 1.00 84.88 246 GLU A O 1
ATOM 1970 N N . LEU A 1 247 ? 13.057 10.799 -8.016 1.00 85.56 247 LEU A N 1
ATOM 1971 C CA . LEU A 1 247 ? 12.794 9.384 -7.767 1.00 85.56 247 LEU A CA 1
ATOM 1972 C C . LEU A 1 247 ? 13.863 8.487 -8.409 1.00 85.56 247 LEU A C 1
ATOM 1974 O O . LEU A 1 247 ? 14.346 7.566 -7.755 1.00 85.56 247 LEU A O 1
ATOM 1978 N N . LEU A 1 248 ? 14.238 8.744 -9.665 1.00 89.44 248 LEU A N 1
ATOM 1979 C CA . LEU A 1 248 ? 15.248 7.962 -10.391 1.00 89.44 248 LEU A CA 1
ATOM 1980 C C . LEU A 1 248 ? 16.648 8.137 -9.804 1.00 89.44 248 LEU A C 1
ATOM 1982 O O . LEU A 1 248 ? 17.402 7.173 -9.699 1.00 89.44 248 LEU A O 1
ATOM 1986 N N . GLN A 1 249 ? 16.969 9.349 -9.366 1.00 89.12 249 GLN A N 1
ATOM 1987 C CA . GLN A 1 249 ? 18.226 9.662 -8.702 1.00 89.12 249 GLN A CA 1
ATOM 1988 C C . GLN A 1 249 ? 18.376 8.907 -7.375 1.00 89.12 249 GLN A C 1
ATOM 1990 O O . GLN A 1 249 ? 19.448 8.365 -7.097 1.00 89.12 249 GLN A O 1
ATOM 1995 N N . LYS A 1 250 ? 17.293 8.793 -6.594 1.00 85.12 250 LYS A N 1
ATOM 1996 C CA . LYS A 1 250 ? 17.261 8.053 -5.318 1.00 85.12 250 LYS A CA 1
ATOM 1997 C C . LYS A 1 250 ? 17.070 6.539 -5.475 1.00 85.12 250 LYS A C 1
ATOM 1999 O O . LYS A 1 250 ? 17.374 5.795 -4.545 1.00 85.12 250 LYS A O 1
ATOM 2004 N N . ALA A 1 251 ? 16.564 6.068 -6.617 1.00 88.31 251 ALA A N 1
ATOM 2005 C CA . ALA A 1 251 ? 16.432 4.641 -6.902 1.00 88.31 251 ALA A CA 1
ATOM 2006 C C . ALA A 1 251 ? 17.799 3.951 -6.882 1.00 88.31 251 ALA A C 1
ATOM 2008 O O . ALA A 1 251 ? 18.773 4.496 -7.391 1.00 88.31 251 ALA A O 1
ATOM 2009 N N . SER A 1 252 ? 17.886 2.763 -6.293 1.00 84.69 252 SER A N 1
ATOM 2010 C CA . SER A 1 252 ? 19.107 1.943 -6.282 1.00 84.69 252 SER A CA 1
ATOM 2011 C C . SER A 1 252 ? 18.994 0.729 -7.203 1.00 84.69 252 SER A C 1
ATOM 2013 O O . SER A 1 252 ? 20.001 0.277 -7.746 1.00 84.69 252 SER A O 1
ATOM 2015 N N . LEU A 1 253 ? 17.769 0.238 -7.406 1.00 89.31 253 LEU A N 1
ATOM 2016 C CA . LEU A 1 253 ? 17.466 -0.963 -8.173 1.00 89.31 253 LEU A CA 1
ATOM 2017 C C . LEU A 1 253 ? 16.319 -0.703 -9.150 1.00 89.31 253 LEU A C 1
ATOM 2019 O O . LEU A 1 253 ? 15.294 -0.127 -8.779 1.00 89.31 253 LEU A O 1
ATOM 2023 N N . ILE A 1 254 ? 16.462 -1.174 -10.385 1.00 92.38 254 ILE A N 1
ATOM 2024 C CA . ILE A 1 254 ? 15.391 -1.187 -11.382 1.00 92.38 254 ILE A CA 1
ATOM 2025 C C . ILE A 1 254 ? 15.235 -2.612 -11.912 1.00 92.38 254 ILE A C 1
ATOM 2027 O O . ILE A 1 254 ? 16.207 -3.225 -12.348 1.00 92.38 254 ILE A O 1
ATOM 2031 N N . ILE A 1 255 ? 14.011 -3.137 -11.872 1.00 92.56 255 ILE A N 1
ATOM 2032 C CA . ILE A 1 255 ? 13.668 -4.478 -12.358 1.00 92.56 255 ILE A CA 1
ATOM 2033 C C . ILE A 1 255 ? 12.711 -4.329 -13.533 1.00 92.56 255 ILE A C 1
ATOM 2035 O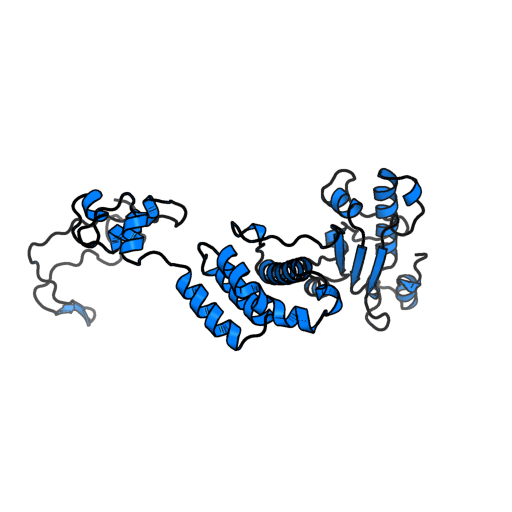 O . ILE A 1 255 ? 11.620 -3.784 -13.365 1.00 92.56 255 ILE A O 1
ATOM 2039 N N . TRP A 1 256 ? 13.101 -4.834 -14.700 1.00 93.88 256 TRP A N 1
ATOM 2040 C CA . TRP A 1 256 ? 12.293 -4.822 -15.915 1.00 93.88 256 TRP A CA 1
ATOM 2041 C C . TRP A 1 256 ? 11.763 -6.221 -16.219 1.00 93.88 256 TRP A C 1
ATOM 2043 O O . TRP A 1 256 ? 12.498 -7.060 -16.726 1.00 93.88 256 TRP A O 1
ATOM 2053 N N . ASN A 1 257 ? 10.479 -6.459 -15.945 1.00 92.38 257 ASN A N 1
ATOM 2054 C CA . ASN A 1 257 ? 9.794 -7.707 -16.274 1.00 92.38 257 ASN A CA 1
ATOM 2055 C C . ASN A 1 257 ? 9.361 -7.765 -17.750 1.00 92.38 257 ASN A C 1
ATOM 2057 O O . ASN A 1 257 ? 8.963 -6.753 -18.335 1.00 92.38 257 ASN A O 1
ATOM 2061 N N . GLU A 1 258 ? 9.397 -8.953 -18.348 1.00 92.50 258 GLU A N 1
ATOM 2062 C CA . GLU A 1 258 ? 9.164 -9.169 -19.783 1.00 92.50 258 GLU A CA 1
ATOM 2063 C C . GLU A 1 258 ? 10.093 -8.347 -20.689 1.00 92.50 258 GLU A C 1
ATOM 2065 O O . GLU A 1 258 ? 9.714 -7.874 -21.765 1.00 92.50 258 GLU A O 1
ATOM 2070 N N . ALA A 1 259 ? 11.338 -8.148 -20.256 1.00 92.56 259 ALA A N 1
ATOM 2071 C CA . ALA A 1 259 ? 12.347 -7.418 -21.013 1.00 92.56 259 ALA A CA 1
ATOM 2072 C C . ALA A 1 259 ? 12.598 -7.964 -22.436 1.00 92.56 259 ALA A C 1
ATOM 2074 O O . ALA A 1 259 ? 12.793 -7.140 -23.332 1.00 92.56 259 ALA A O 1
ATOM 2075 N N . PRO A 1 260 ? 12.552 -9.291 -22.708 1.00 91.88 260 PRO A N 1
ATOM 2076 C CA . PRO A 1 260 ? 12.748 -9.818 -24.063 1.00 91.88 260 PRO A CA 1
ATOM 2077 C C . PRO A 1 260 ? 11.745 -9.299 -25.103 1.00 91.88 260 PRO A C 1
ATOM 2079 O O . PRO A 1 260 ? 12.089 -9.230 -26.282 1.00 91.88 260 PRO A O 1
ATOM 2082 N N . MET A 1 261 ? 10.546 -8.881 -24.678 1.00 90.75 261 MET A N 1
ATOM 2083 C CA . MET A 1 261 ? 9.529 -8.301 -25.563 1.00 90.75 261 MET A CA 1
ATOM 2084 C C . MET A 1 261 ? 9.876 -6.873 -26.018 1.00 90.75 261 MET A C 1
ATOM 2086 O O . MET A 1 261 ? 9.281 -6.362 -26.969 1.00 90.75 261 MET A O 1
ATOM 2090 N N . ALA A 1 262 ? 10.798 -6.189 -25.333 1.00 91.25 262 ALA A N 1
ATOM 2091 C CA . ALA A 1 262 ? 11.151 -4.806 -25.627 1.00 91.25 262 ALA A CA 1
ATOM 2092 C C . ALA A 1 262 ? 12.206 -4.712 -26.738 1.00 91.25 262 ALA A C 1
ATOM 2094 O O . ALA A 1 262 ? 13.215 -5.417 -26.742 1.00 91.25 262 ALA A O 1
ATOM 2095 N N . HIS A 1 263 ? 12.008 -3.770 -27.662 1.00 93.38 263 HIS A N 1
ATOM 2096 C CA . HIS A 1 263 ? 13.016 -3.429 -28.664 1.00 93.38 263 HIS A CA 1
ATOM 2097 C C . HIS A 1 263 ? 14.288 -2.906 -27.972 1.00 93.38 263 HIS A C 1
ATOM 2099 O O . HIS A 1 263 ? 14.189 -2.037 -27.109 1.00 93.38 263 HIS A O 1
ATOM 2105 N N . ARG A 1 264 ? 15.487 -3.348 -28.383 1.00 94.00 264 ARG A N 1
ATOM 2106 C CA . ARG A 1 264 ? 16.783 -3.002 -27.751 1.00 94.00 264 ARG A CA 1
ATOM 2107 C C . ARG A 1 264 ? 17.016 -1.501 -27.538 1.00 94.00 264 ARG A C 1
ATOM 2109 O O . ARG A 1 264 ? 17.515 -1.081 -26.502 1.00 94.00 264 ARG A O 1
ATOM 2116 N N . ASN A 1 265 ? 16.559 -0.678 -28.485 1.00 95.06 265 ASN A N 1
ATOM 2117 C CA . ASN A 1 265 ? 16.636 0.780 -28.389 1.00 95.06 265 ASN A CA 1
ATOM 2118 C C . ASN A 1 265 ? 15.937 1.348 -27.134 1.00 95.06 265 ASN A C 1
ATOM 2120 O O . ASN A 1 265 ? 16.275 2.454 -26.726 1.00 95.06 265 ASN A O 1
ATOM 2124 N N . ALA A 1 266 ? 14.976 0.642 -26.524 1.00 95.06 266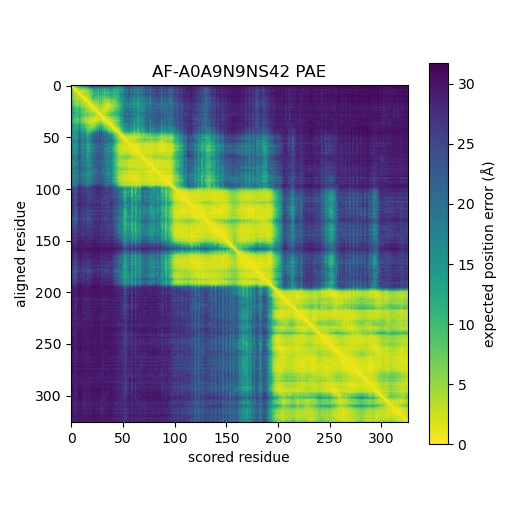 ALA A N 1
ATOM 2125 C CA . ALA A 1 266 ? 14.277 1.098 -25.321 1.00 95.06 266 ALA A CA 1
ATOM 2126 C C . ALA A 1 266 ? 15.196 1.113 -24.080 1.00 95.06 266 ALA A C 1
ATOM 2128 O O . ALA A 1 266 ? 15.392 2.192 -23.515 1.00 95.06 266 ALA A O 1
ATOM 2129 N N . PRO A 1 267 ? 15.813 -0.011 -23.656 1.00 94.94 267 PRO A N 1
ATOM 2130 C CA . PRO A 1 267 ? 16.799 0.020 -22.578 1.00 94.94 267 PRO A CA 1
ATOM 2131 C C . PRO A 1 267 ? 18.045 0.836 -22.929 1.00 94.94 267 PRO A C 1
ATOM 2133 O O . PRO A 1 267 ? 18.582 1.493 -22.045 1.00 94.94 267 PRO A O 1
ATOM 2136 N N . GLU A 1 268 ? 18.464 0.895 -24.197 1.00 96.00 268 GLU A N 1
ATOM 2137 C CA . GLU A 1 268 ? 19.542 1.798 -24.633 1.00 96.00 268 GLU A CA 1
ATOM 2138 C C . GLU A 1 268 ? 19.189 3.283 -24.420 1.00 96.00 268 GLU A C 1
ATOM 2140 O O . GLU A 1 268 ? 20.019 4.063 -23.946 1.00 96.00 268 GLU A O 1
ATOM 2145 N N . ALA A 1 269 ? 17.953 3.688 -24.734 1.00 96.31 269 ALA A N 1
ATOM 2146 C CA . ALA A 1 269 ? 17.475 5.049 -24.497 1.00 96.31 269 ALA A CA 1
ATOM 2147 C C . ALA A 1 269 ? 17.392 5.372 -23.006 1.00 96.31 269 ALA A C 1
ATOM 2149 O O . ALA A 1 269 ? 17.768 6.467 -22.587 1.00 96.31 269 ALA A O 1
ATOM 2150 N N . LEU A 1 270 ? 16.943 4.407 -22.202 1.00 95.50 270 LEU A N 1
ATOM 2151 C CA . LEU A 1 270 ? 16.916 4.537 -20.753 1.00 95.50 270 LEU A CA 1
ATOM 2152 C C . LEU A 1 270 ? 18.325 4.637 -20.161 1.00 95.50 270 LEU A C 1
ATOM 2154 O O . LEU A 1 270 ? 18.546 5.477 -19.295 1.00 95.50 270 LEU A O 1
ATOM 2158 N N . ASN A 1 271 ? 19.277 3.838 -20.650 1.00 96.00 271 ASN A N 1
ATOM 2159 C CA . ASN A 1 271 ? 20.678 3.896 -20.240 1.00 96.00 271 ASN A CA 1
ATOM 2160 C C . ASN A 1 271 ? 21.250 5.304 -20.428 1.00 96.00 271 ASN A C 1
ATOM 2162 O O . ASN A 1 271 ? 21.752 5.885 -19.470 1.00 96.00 271 ASN A O 1
ATOM 2166 N N . ARG A 1 272 ? 21.100 5.876 -21.632 1.00 95.38 272 ARG A N 1
ATOM 2167 C CA . ARG A 1 272 ? 21.555 7.244 -21.929 1.00 95.38 272 ARG A CA 1
ATOM 2168 C C . ARG A 1 272 ? 20.900 8.275 -21.017 1.00 95.38 272 ARG A C 1
ATOM 2170 O O . ARG A 1 272 ? 21.581 9.148 -20.494 1.00 95.38 272 ARG A O 1
ATOM 2177 N N . THR A 1 273 ? 19.589 8.166 -20.794 1.00 95.38 273 THR A N 1
ATOM 2178 C CA . THR A 1 273 ? 18.892 9.087 -19.889 1.00 95.38 273 THR A CA 1
ATOM 2179 C C . THR A 1 273 ? 19.380 8.957 -18.450 1.00 95.38 273 THR A C 1
ATOM 2181 O O . THR A 1 273 ? 19.583 9.970 -17.796 1.00 95.38 273 THR A O 1
ATOM 2184 N N . LEU A 1 274 ? 19.588 7.746 -17.932 1.00 95.19 274 LEU A N 1
ATOM 2185 C CA . LEU A 1 274 ? 20.074 7.572 -16.563 1.00 95.19 274 LEU A CA 1
ATOM 2186 C C . LEU A 1 274 ? 21.517 8.054 -16.404 1.00 95.19 274 LEU A C 1
ATOM 2188 O O . LEU A 1 274 ? 21.813 8.689 -15.400 1.00 95.19 274 LEU A O 1
ATOM 2192 N N . GLN A 1 275 ? 22.386 7.827 -17.390 1.00 94.94 275 GLN A N 1
ATOM 2193 C CA . GLN A 1 275 ? 23.738 8.394 -17.407 1.00 94.94 275 GLN A CA 1
ATOM 2194 C C . GLN A 1 275 ? 23.708 9.923 -17.319 1.00 94.94 275 GLN A C 1
ATOM 2196 O O . GLN A 1 275 ? 24.394 10.497 -16.480 1.00 94.94 275 GLN A O 1
ATOM 2201 N N . ASP A 1 276 ? 22.853 10.573 -18.110 1.00 94.56 276 ASP A N 1
ATOM 2202 C CA . ASP A 1 276 ? 22.683 12.028 -18.102 1.00 94.56 276 ASP A CA 1
ATOM 2203 C C . ASP A 1 276 ? 22.118 12.553 -16.763 1.00 94.56 276 ASP A C 1
ATOM 2205 O O . ASP A 1 276 ? 22.657 13.482 -16.159 1.00 94.56 276 ASP A O 1
ATOM 2209 N N . LEU A 1 277 ? 21.084 11.899 -16.220 1.00 93.44 277 LEU A N 1
ATOM 2210 C CA . LEU A 1 277 ? 20.488 12.272 -14.931 1.00 93.44 277 LEU A CA 1
ATOM 2211 C C . LEU A 1 277 ? 21.429 12.056 -13.736 1.00 93.44 277 LEU A C 1
ATOM 2213 O O . LEU A 1 277 ? 21.353 12.804 -12.757 1.00 93.44 277 LEU A O 1
ATOM 2217 N N . MET A 1 278 ? 22.274 11.025 -13.791 1.00 93.06 278 MET A N 1
ATOM 2218 C CA . MET A 1 278 ? 23.207 10.671 -12.719 1.00 93.06 278 MET A CA 1
ATOM 2219 C C . MET A 1 278 ? 24.518 11.452 -12.811 1.00 93.06 278 MET A C 1
ATOM 2221 O O . MET A 1 278 ? 25.055 11.824 -11.770 1.00 93.06 278 MET A O 1
ATOM 2225 N N . LYS A 1 279 ? 24.977 11.803 -14.020 1.00 93.25 279 LYS A N 1
ATOM 2226 C CA . LYS A 1 279 ? 26.098 12.734 -14.242 1.00 93.25 279 LYS A CA 1
ATOM 2227 C C . LYS A 1 279 ? 25.877 14.072 -13.537 1.00 93.25 279 LYS A C 1
ATOM 2229 O O . LYS A 1 279 ? 26.824 14.673 -13.041 1.00 93.25 279 LYS A O 1
ATOM 2234 N N . ALA A 1 280 ? 24.625 14.533 -13.473 1.00 89.62 280 ALA A N 1
ATOM 2235 C CA . ALA A 1 280 ? 24.261 15.754 -12.759 1.00 89.62 280 ALA A CA 1
ATOM 2236 C C . ALA A 1 280 ? 24.474 15.668 -11.231 1.00 89.62 280 ALA A C 1
ATOM 2238 O O . ALA A 1 280 ? 24.530 16.707 -10.578 1.00 89.62 280 ALA A O 1
ATOM 2239 N N . ILE A 1 281 ? 24.570 14.459 -10.663 1.00 88.38 281 ILE A N 1
ATOM 2240 C CA . ILE A 1 281 ? 24.892 14.229 -9.245 1.00 88.38 281 ILE A CA 1
ATOM 2241 C C . ILE A 1 281 ? 26.400 14.099 -9.068 1.00 88.38 281 ILE A C 1
ATOM 2243 O O . ILE A 1 281 ? 26.984 14.787 -8.237 1.00 88.38 281 ILE A O 1
ATOM 2247 N N . ASP A 1 282 ? 27.009 13.202 -9.840 1.00 87.44 282 ASP A N 1
ATOM 2248 C CA . ASP A 1 282 ? 28.443 12.950 -9.819 1.00 87.44 282 ASP A CA 1
ATOM 2249 C C . ASP A 1 282 ? 28.907 12.614 -11.248 1.00 87.44 282 ASP A C 1
ATOM 2251 O O . ASP A 1 282 ? 28.400 11.654 -11.847 1.00 87.44 282 ASP A O 1
ATOM 2255 N N . PRO A 1 283 ? 29.871 13.369 -11.809 1.00 92.00 283 PRO A N 1
ATOM 2256 C CA . PRO A 1 283 ? 30.445 13.095 -13.123 1.00 92.00 283 PRO A CA 1
ATOM 2257 C C . PRO A 1 283 ? 30.964 11.661 -13.302 1.00 92.00 283 PRO A C 1
ATOM 2259 O O . PRO A 1 283 ? 30.991 11.166 -14.428 1.00 92.00 283 PRO A O 1
ATOM 2262 N N . ALA A 1 284 ? 31.329 10.960 -12.221 1.00 88.31 284 ALA A N 1
ATOM 2263 C CA . ALA A 1 284 ? 31.778 9.569 -12.274 1.00 88.31 284 ALA A CA 1
ATOM 2264 C C . ALA A 1 284 ? 30.720 8.603 -12.847 1.00 88.31 284 ALA A C 1
ATOM 2266 O O . ALA A 1 284 ? 31.076 7.555 -13.389 1.00 88.31 284 ALA A O 1
ATOM 2267 N N . PHE A 1 285 ? 29.428 8.947 -12.776 1.00 88.88 285 PHE A N 1
ATOM 2268 C CA . PHE A 1 285 ? 28.340 8.093 -13.265 1.00 88.88 285 PHE A CA 1
ATOM 2269 C C . PHE A 1 285 ? 28.093 8.177 -14.777 1.00 88.88 285 PHE A C 1
ATOM 2271 O O . PHE A 1 285 ? 27.384 7.321 -15.306 1.00 88.88 285 PHE A O 1
ATOM 2278 N N . GLU A 1 286 ? 28.667 9.158 -15.484 1.00 89.88 286 GLU A N 1
ATOM 2279 C CA . GLU A 1 286 ? 28.397 9.403 -16.912 1.00 89.88 286 GLU A CA 1
ATOM 2280 C C . GLU A 1 286 ? 28.662 8.172 -17.789 1.00 89.88 286 GLU A C 1
ATOM 2282 O O . GLU A 1 286 ? 27.874 7.852 -18.675 1.00 89.88 286 GLU A O 1
ATOM 2287 N N . ASN A 1 287 ? 29.748 7.448 -17.510 1.00 88.50 287 ASN A N 1
ATOM 2288 C CA . ASN A 1 287 ? 30.178 6.308 -18.321 1.00 88.50 287 ASN A CA 1
ATOM 2289 C C . ASN A 1 287 ? 29.741 4.952 -17.752 1.00 88.50 287 ASN A C 1
ATOM 2291 O O . ASN A 1 287 ? 30.035 3.917 -18.349 1.00 88.50 287 ASN A O 1
ATOM 2295 N N . LEU A 1 288 ? 29.046 4.926 -16.610 1.00 90.38 288 LEU A N 1
ATOM 2296 C CA . LEU A 1 288 ? 28.583 3.671 -16.024 1.00 90.38 288 LEU A CA 1
ATOM 2297 C C . LEU A 1 288 ? 27.269 3.220 -16.675 1.00 90.38 288 LEU A C 1
ATOM 2299 O O . LEU A 1 288 ? 26.399 4.059 -16.939 1.00 90.38 288 LEU A O 1
ATOM 2303 N N . PRO A 1 289 ? 27.077 1.908 -16.906 1.00 92.88 289 PRO A N 1
ATOM 2304 C CA . PRO A 1 289 ? 25.787 1.375 -17.321 1.00 92.88 289 PRO A CA 1
ATOM 2305 C C . PRO A 1 289 ? 24.676 1.848 -16.380 1.00 92.88 289 PRO A C 1
ATOM 2307 O O . PRO A 1 289 ? 24.818 1.830 -15.156 1.00 92.88 289 PRO A O 1
ATOM 2310 N N . PHE A 1 290 ? 23.590 2.334 -16.970 1.00 94.81 290 PHE A N 1
ATOM 2311 C CA . PHE A 1 290 ? 22.413 2.889 -16.309 1.00 94.81 290 PHE A CA 1
ATOM 2312 C C . PHE A 1 290 ? 22.734 3.943 -15.237 1.00 94.81 290 PHE A C 1
ATOM 2314 O O . PHE A 1 290 ? 22.009 4.055 -14.251 1.00 94.81 290 PHE A O 1
ATOM 2321 N N . GLY A 1 291 ? 23.820 4.709 -15.396 1.00 92.25 291 GLY A N 1
ATOM 2322 C CA . GLY A 1 291 ? 24.236 5.717 -14.417 1.00 92.25 291 GLY A CA 1
ATOM 2323 C C . GLY A 1 291 ? 24.635 5.118 -13.061 1.00 92.25 291 GLY A C 1
ATOM 2324 O O . GLY A 1 291 ? 24.382 5.721 -12.020 1.00 92.25 291 GLY A O 1
ATOM 2325 N N . GLY A 1 292 ? 25.186 3.899 -13.059 1.00 87.50 292 GLY A N 1
ATOM 2326 C CA . GLY A 1 292 ? 25.618 3.188 -11.851 1.00 87.50 292 GLY A CA 1
ATOM 2327 C C . GLY A 1 292 ? 24.486 2.511 -11.072 1.00 87.50 292 GLY A C 1
ATOM 2328 O O . GLY A 1 292 ? 24.711 2.013 -9.970 1.00 87.50 292 GLY A O 1
ATOM 2329 N N . LYS A 1 293 ? 23.263 2.491 -11.614 1.00 88.00 293 LYS A N 1
ATOM 2330 C CA . LYS A 1 293 ? 22.127 1.788 -11.005 1.00 88.00 293 LYS A CA 1
ATOM 2331 C C . LYS A 1 293 ? 22.217 0.287 -11.251 1.00 88.00 293 LYS A C 1
ATOM 2333 O O . LYS A 1 293 ? 22.608 -0.151 -12.330 1.00 88.00 293 LYS A O 1
ATOM 2338 N N . ILE A 1 294 ? 21.767 -0.502 -10.276 1.00 88.81 294 ILE A N 1
ATOM 2339 C CA . ILE A 1 294 ? 21.597 -1.941 -10.477 1.00 88.81 294 ILE A CA 1
ATOM 2340 C C . ILE A 1 294 ? 20.357 -2.143 -11.348 1.00 88.81 294 ILE A C 1
ATOM 2342 O O . ILE A 1 294 ? 19.261 -1.700 -10.994 1.00 88.81 294 ILE A O 1
ATOM 2346 N N . PHE A 1 295 ? 20.535 -2.806 -12.487 1.00 91.88 295 PHE A N 1
ATOM 2347 C CA . PHE A 1 295 ? 19.472 -3.062 -13.451 1.00 91.88 295 PHE A CA 1
ATOM 2348 C C . PHE A 1 295 ? 19.304 -4.566 -13.663 1.00 91.88 295 PHE A C 1
ATOM 2350 O O . PHE A 1 295 ? 20.263 -5.254 -14.003 1.00 91.88 295 PHE A O 1
ATOM 2357 N N . ILE A 1 296 ? 18.090 -5.082 -13.464 1.00 91.88 296 ILE A N 1
ATOM 2358 C CA . 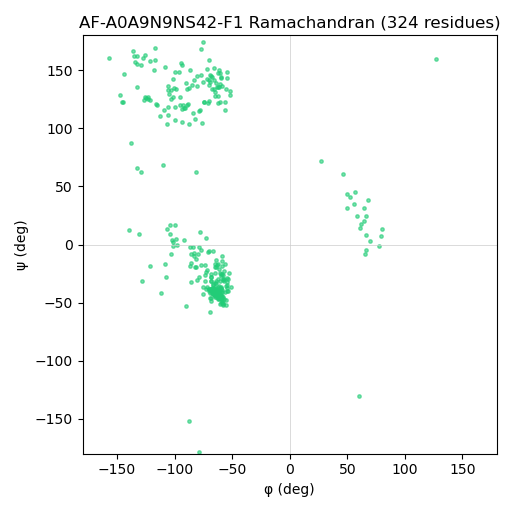ILE A 1 296 ? 17.767 -6.502 -13.642 1.00 91.88 296 ILE A CA 1
ATOM 2359 C C . ILE A 1 296 ? 16.749 -6.642 -14.770 1.00 91.88 296 ILE A C 1
ATOM 2361 O O . ILE A 1 296 ? 15.638 -6.118 -14.686 1.00 91.88 296 ILE A O 1
ATOM 2365 N N . PHE A 1 297 ? 17.117 -7.387 -15.810 1.00 91.50 297 PHE A N 1
ATOM 2366 C CA . PHE A 1 297 ? 16.201 -7.802 -16.867 1.00 91.50 297 PHE A CA 1
ATOM 2367 C C . PHE A 1 297 ? 15.594 -9.161 -16.518 1.00 91.50 297 PHE A C 1
ATOM 2369 O O . PHE A 1 297 ? 16.309 -10.152 -16.394 1.00 91.50 297 PHE A O 1
ATOM 2376 N N . GLY A 1 298 ? 14.275 -9.194 -16.350 1.00 89.00 298 GLY A N 1
ATOM 2377 C CA . GLY A 1 298 ? 13.487 -10.400 -16.122 1.00 89.00 298 GLY A CA 1
ATOM 2378 C C . GLY A 1 298 ? 12.647 -10.763 -17.345 1.00 89.00 298 GLY A C 1
ATOM 2379 O O . GLY A 1 298 ? 12.270 -9.897 -18.137 1.00 89.00 298 GLY A O 1
ATOM 2380 N N . GLY A 1 299 ? 12.347 -12.050 -17.486 1.00 86.12 299 GLY A N 1
ATOM 2381 C CA . GLY A 1 299 ? 11.558 -12.604 -18.586 1.00 86.12 299 GLY A CA 1
ATOM 2382 C C . GLY A 1 299 ? 12.282 -13.749 -19.286 1.00 86.12 299 GLY A C 1
ATOM 2383 O O . GLY A 1 299 ? 13.504 -13.890 -19.196 1.00 86.12 299 GLY A O 1
ATOM 2384 N N . ASP A 1 300 ? 11.518 -14.576 -19.986 1.00 83.62 300 ASP A N 1
ATOM 2385 C CA . ASP A 1 300 ? 12.047 -15.730 -20.702 1.00 83.62 300 ASP A CA 1
ATOM 2386 C C . ASP A 1 300 ? 12.310 -15.381 -22.176 1.00 83.62 300 ASP A C 1
ATOM 2388 O O . ASP A 1 300 ? 11.414 -15.014 -22.934 1.00 83.62 300 ASP A O 1
ATOM 2392 N N . PHE A 1 301 ? 13.567 -15.509 -22.604 1.00 77.69 301 PHE A N 1
ATOM 2393 C CA . PHE A 1 301 ? 13.992 -15.239 -23.982 1.00 77.69 301 PHE A CA 1
ATOM 2394 C C . PHE A 1 301 ? 13.506 -16.285 -24.995 1.00 77.69 301 PHE A C 1
ATOM 2396 O O . PHE A 1 301 ? 13.742 -16.110 -26.192 1.00 77.69 301 PHE A O 1
ATOM 2403 N N . GLN A 1 302 ? 12.881 -17.372 -24.537 1.00 78.25 302 GLN A N 1
ATOM 2404 C CA . GLN A 1 302 ? 12.192 -18.346 -25.385 1.00 78.25 302 GLN A CA 1
ATOM 2405 C C . GLN A 1 302 ? 10.738 -17.944 -25.679 1.00 78.25 302 GLN A C 1
ATOM 2407 O O . GLN A 1 302 ? 10.094 -18.573 -26.517 1.00 78.25 302 GLN A O 1
ATOM 2412 N N . GLN A 1 303 ? 10.229 -16.894 -25.025 1.00 78.69 303 GLN A N 1
ATOM 2413 C CA . GLN A 1 303 ? 8.900 -16.339 -25.272 1.00 78.69 303 GLN A CA 1
ATOM 2414 C C . GLN A 1 303 ? 8.924 -15.291 -26.405 1.00 78.69 303 GLN A C 1
ATOM 2416 O O . GLN A 1 303 ? 9.710 -15.369 -27.351 1.00 78.69 303 GLN A O 1
ATOM 2421 N N . ILE A 1 304 ? 8.002 -14.328 -26.357 1.00 79.75 304 ILE A N 1
ATOM 2422 C CA . ILE A 1 304 ? 7.719 -13.386 -27.440 1.00 79.75 304 ILE A CA 1
ATOM 2423 C C . ILE A 1 304 ? 8.877 -12.385 -27.600 1.00 79.75 304 ILE A C 1
ATOM 2425 O O . ILE A 1 304 ? 9.211 -11.639 -26.682 1.00 79.75 304 ILE A O 1
ATOM 2429 N N . LEU A 1 305 ? 9.465 -12.353 -28.800 1.00 86.31 305 LEU A N 1
ATOM 2430 C CA . LEU A 1 305 ? 10.474 -11.371 -29.216 1.00 86.31 305 LEU A CA 1
ATOM 2431 C C . LEU A 1 305 ? 9.839 -10.009 -29.557 1.00 86.31 305 LEU A C 1
ATOM 2433 O O . LEU A 1 305 ? 8.619 -9.922 -29.720 1.00 86.31 305 LEU A O 1
ATOM 2437 N N . PRO A 1 306 ? 10.640 -8.939 -29.720 1.00 88.38 306 PRO A N 1
ATOM 2438 C CA . PRO A 1 306 ? 10.108 -7.626 -30.051 1.00 88.38 306 PRO A CA 1
ATOM 2439 C C . PRO A 1 306 ? 9.316 -7.639 -31.357 1.00 88.38 306 PRO A C 1
ATOM 2441 O O . PRO A 1 306 ? 9.741 -8.206 -32.366 1.00 88.38 306 PRO A O 1
ATOM 2444 N N . VAL A 1 307 ? 8.164 -6.973 -31.349 1.00 87.06 307 VAL A N 1
ATOM 2445 C CA . VAL A 1 307 ? 7.320 -6.849 -32.538 1.00 87.06 307 VAL A CA 1
ATOM 2446 C C . VAL A 1 307 ? 7.894 -5.764 -33.449 1.00 87.06 307 VAL A C 1
ATOM 2448 O O . VAL A 1 307 ? 7.885 -4.584 -33.099 1.00 87.06 307 VAL A O 1
ATOM 2451 N N . VAL A 1 308 ? 8.359 -6.155 -34.639 1.00 87.00 308 VAL A N 1
ATOM 2452 C CA . VAL A 1 308 ? 8.791 -5.227 -35.695 1.00 87.00 308 VAL A CA 1
ATOM 2453 C C . VAL A 1 308 ? 7.735 -5.199 -36.795 1.00 87.00 308 VAL A C 1
ATOM 2455 O O . VAL A 1 308 ? 7.524 -6.180 -37.507 1.00 87.00 308 VAL A O 1
ATOM 2458 N N . VAL A 1 309 ? 7.038 -4.070 -36.927 1.00 85.50 309 VAL A N 1
ATOM 2459 C CA . VAL A 1 309 ? 5.945 -3.910 -37.896 1.00 85.50 309 VAL A CA 1
ATOM 2460 C C . VAL A 1 309 ? 6.485 -4.063 -39.319 1.00 85.50 309 VAL A C 1
ATOM 2462 O O . VAL A 1 309 ? 7.357 -3.303 -39.727 1.00 85.50 309 VAL A O 1
ATOM 2465 N N . LYS A 1 310 ? 5.940 -5.028 -40.075 1.00 88.12 310 LYS A N 1
ATOM 2466 C CA . LYS A 1 310 ? 6.372 -5.389 -41.443 1.00 88.12 310 LYS A CA 1
ATOM 2467 C C . LYS A 1 310 ? 7.831 -5.879 -41.550 1.00 88.12 310 LYS A C 1
ATOM 2469 O O . LYS A 1 310 ? 8.347 -5.948 -42.660 1.00 88.12 310 LYS A O 1
ATOM 2474 N N . GLY A 1 311 ? 8.476 -6.213 -40.430 1.00 85.44 311 GLY A N 1
ATOM 2475 C CA . GLY A 1 311 ? 9.847 -6.723 -40.401 1.00 85.44 311 GLY A CA 1
ATOM 2476 C C . GLY A 1 311 ? 9.923 -8.237 -40.585 1.00 85.44 311 GLY A C 1
ATOM 2477 O O . GLY A 1 311 ? 9.017 -8.975 -40.189 1.00 85.44 311 GLY A O 1
ATOM 2478 N N . GLY A 1 312 ? 11.022 -8.701 -41.174 1.00 91.00 312 GLY A N 1
ATOM 2479 C CA . GLY A 1 312 ? 11.359 -10.116 -41.274 1.00 91.00 312 GLY A CA 1
ATOM 2480 C C . GLY A 1 312 ? 11.951 -10.674 -39.976 1.00 91.00 312 GLY A C 1
ATOM 2481 O O . GLY A 1 312 ? 12.142 -9.980 -38.976 1.00 91.00 312 GLY A O 1
ATOM 2482 N N . ARG A 1 313 ? 12.309 -11.963 -39.991 1.00 88.44 313 ARG A N 1
ATOM 2483 C CA . ARG A 1 313 ? 12.953 -12.622 -38.840 1.00 88.44 313 ARG A CA 1
ATOM 2484 C C . ARG A 1 313 ? 14.284 -11.964 -38.462 1.00 88.44 313 ARG A C 1
ATOM 2486 O O . ARG A 1 313 ? 14.612 -11.872 -37.282 1.00 88.44 313 ARG A O 1
ATOM 2493 N N . GLU A 1 314 ? 15.045 -11.510 -39.449 1.00 90.81 314 GLU A N 1
ATOM 2494 C CA . GLU A 1 314 ? 16.300 -10.778 -39.256 1.00 90.81 314 GLU A CA 1
ATOM 2495 C C . GLU A 1 314 ? 16.105 -9.443 -38.527 1.00 90.81 314 GLU A C 1
ATOM 2497 O O . GLU A 1 314 ? 16.871 -9.128 -37.614 1.00 90.81 314 GLU A O 1
ATOM 2502 N N . ASP A 1 315 ? 15.033 -8.712 -38.834 1.00 90.31 315 ASP A N 1
ATOM 2503 C CA . ASP A 1 315 ? 14.681 -7.460 -38.160 1.00 90.31 315 ASP A CA 1
ATOM 2504 C C . ASP A 1 315 ? 14.293 -7.708 -36.698 1.00 90.31 315 ASP A C 1
ATOM 2506 O O . ASP A 1 315 ? 14.727 -7.001 -35.787 1.00 90.31 315 ASP A O 1
ATOM 2510 N N . ILE A 1 316 ? 13.536 -8.776 -36.440 1.00 89.75 316 ILE A N 1
ATOM 2511 C CA . ILE A 1 316 ? 13.151 -9.184 -35.082 1.00 89.75 316 ILE A CA 1
ATOM 2512 C C . ILE A 1 316 ? 14.389 -9.593 -34.264 1.00 89.75 316 ILE A C 1
ATOM 2514 O O . ILE A 1 316 ? 14.559 -9.192 -33.114 1.00 89.75 316 ILE A O 1
ATOM 2518 N N . VAL A 1 317 ? 15.310 -10.362 -34.851 1.00 89.81 317 VAL A N 1
ATOM 2519 C CA . VAL A 1 317 ? 16.539 -10.773 -34.154 1.00 89.81 317 VAL A CA 1
ATOM 2520 C C . VAL A 1 317 ? 17.466 -9.579 -33.929 1.00 89.81 317 VAL A C 1
ATOM 2522 O O . VAL A 1 317 ? 18.049 -9.457 -32.851 1.00 89.81 317 VAL A O 1
ATOM 2525 N N . SER A 1 318 ? 17.609 -8.692 -34.914 1.00 90.56 318 SER A N 1
ATOM 2526 C CA . SER A 1 318 ? 18.467 -7.507 -34.813 1.00 90.56 318 SER A CA 1
ATOM 2527 C C . SER A 1 318 ? 17.939 -6.466 -33.822 1.00 90.56 318 SER A C 1
ATOM 2529 O O . SER A 1 318 ? 18.746 -5.763 -33.211 1.00 90.56 318 SER A O 1
ATOM 2531 N N . SER A 1 319 ? 16.623 -6.411 -33.606 1.00 90.69 319 SER A N 1
ATOM 2532 C CA . SER A 1 319 ? 15.971 -5.569 -32.595 1.00 90.69 319 SER A CA 1
ATOM 2533 C C . SER A 1 319 ? 15.943 -6.178 -31.191 1.00 90.69 319 SER A C 1
ATOM 2535 O O . SER A 1 319 ? 15.619 -5.471 -30.236 1.00 90.69 319 SER A O 1
ATOM 2537 N N . SER A 1 320 ? 16.304 -7.454 -31.038 1.00 91.94 320 SER A N 1
ATOM 2538 C CA . SER A 1 320 ? 16.301 -8.135 -29.740 1.00 91.94 320 SER A CA 1
ATOM 2539 C C . SER A 1 320 ? 17.330 -7.568 -28.760 1.00 91.94 320 SER A C 1
ATOM 2541 O O . SER A 1 320 ? 18.410 -7.110 -29.145 1.00 91.94 320 SER A O 1
ATOM 2543 N N . LEU A 1 321 ? 17.026 -7.682 -27.465 1.00 90.69 321 LEU A N 1
ATOM 2544 C CA . LEU A 1 321 ? 17.905 -7.235 -26.382 1.00 90.69 321 LEU A CA 1
ATOM 2545 C C . LEU A 1 321 ? 19.300 -7.883 -26.432 1.00 90.69 321 LEU A C 1
ATOM 2547 O O . LEU A 1 321 ? 20.283 -7.227 -26.119 1.00 90.69 321 LEU A O 1
ATOM 2551 N N . LYS A 1 322 ? 19.420 -9.124 -26.928 1.00 88.81 322 LYS A N 1
ATOM 2552 C CA . LYS A 1 322 ? 20.713 -9.819 -27.115 1.00 88.81 322 LYS A CA 1
ATOM 2553 C C . LYS A 1 322 ? 21.642 -9.145 -28.135 1.00 88.81 322 LYS A C 1
ATOM 2555 O O . LYS A 1 322 ? 22.803 -9.525 -28.247 1.00 88.81 322 LYS A O 1
ATOM 2560 N N . ARG A 1 323 ? 21.129 -8.206 -28.934 1.00 91.50 323 ARG A N 1
ATOM 2561 C CA . ARG A 1 323 ? 21.901 -7.401 -29.894 1.00 91.50 323 ARG A CA 1
ATOM 2562 C C . ARG A 1 323 ? 22.180 -5.984 -29.387 1.00 91.50 323 ARG A C 1
ATOM 2564 O O . ARG A 1 323 ? 22.723 -5.179 -30.143 1.00 91.50 323 ARG A O 1
ATOM 2571 N N . SER A 1 324 ? 21.785 -5.684 -28.151 1.00 90.88 324 SER A N 1
ATOM 2572 C CA . SER A 1 324 ? 22.158 -4.461 -27.445 1.00 90.88 324 SER A CA 1
ATOM 2573 C C . SER A 1 324 ? 23.654 -4.487 -27.098 1.00 90.88 324 SER A C 1
ATOM 2575 O O . SER A 1 324 ? 24.179 -5.564 -26.817 1.00 90.88 324 SER A O 1
ATOM 2577 N N . PRO A 1 325 ? 24.346 -3.335 -27.097 1.00 87.06 325 PRO A N 1
ATOM 2578 C CA . PRO A 1 325 ? 25.714 -3.220 -26.587 1.00 87.06 325 PRO A CA 1
ATOM 2579 C C . PRO A 1 325 ? 25.797 -3.132 -25.049 1.00 87.06 325 PRO A C 1
ATOM 2581 O O . PRO A 1 325 ? 26.899 -2.995 -24.525 1.00 87.06 325 PRO A O 1
ATOM 2584 N N . LEU A 1 326 ? 24.647 -3.125 -24.360 1.00 84.88 326 LEU A N 1
ATOM 2585 C CA . LEU A 1 326 ? 24.522 -3.016 -22.900 1.00 84.88 326 LEU A CA 1
ATOM 2586 C C . LEU A 1 326 ? 24.803 -4.320 -22.154 1.00 84.88 326 LEU A C 1
ATOM 2588 O O . LEU A 1 326 ? 24.466 -5.390 -22.711 1.00 84.88 326 LEU A O 1
#

Mean predicted aligned error: 18.23 Å

Solvent-accessible surface area (backbone atoms only — not comparable to full-atom values): 19085 Å² total; per-residue (Å²): 140,83,83,51,95,54,51,54,96,92,39,36,78,80,55,55,83,68,77,70,30,90,57,66,42,67,47,100,84,75,46,79,43,70,54,34,71,83,79,86,80,80,75,90,86,76,84,81,78,92,66,57,83,88,55,51,60,60,26,32,44,56,53,42,66,75,71,56,79,85,60,87,44,74,66,56,61,12,42,55,96,90,43,78,44,96,40,41,54,55,29,35,48,77,68,64,71,52,89,62,60,61,63,59,50,52,51,48,58,59,42,58,77,77,48,54,11,68,57,46,39,54,53,51,48,48,40,61,75,76,61,64,59,86,57,55,38,59,56,47,65,74,43,41,68,48,40,32,50,55,53,53,73,74,40,62,82,55,61,86,36,71,67,53,46,52,29,51,39,37,49,53,40,36,54,60,33,46,77,68,80,39,51,55,88,77,43,83,78,44,79,73,58,61,60,95,80,70,67,34,70,46,54,27,7,63,42,65,76,62,6,73,80,33,91,87,29,35,26,48,49,74,71,49,38,45,58,93,79,70,43,94,81,41,56,38,71,62,60,87,90,36,76,66,41,57,50,58,69,59,33,49,36,38,38,33,35,44,39,37,40,35,45,25,40,55,64,53,10,46,27,54,38,32,9,56,62,30,27,76,78,41,68,82,20,48,84,34,69,45,24,68,41,49,75,44,80,34,64,61,80,88,56,65,63,23,86,48,89,96,49,57,73,67,50,29,55,62,33,18,48,90,61,40,95,120

Radius of gyration: 32.0 Å; Cα contacts (8 Å, |Δi|>4): 413; chains: 1; bounding box: 96×45×76 Å

Sequence (326 aa):
MPNAPCMKNGQSSKGYPKHFQERTAVNNDNYPIYMRKDNGRTVEVRRMYFVHSTAGEHYYLRLLLNVVSGATSFPNLRTVNSILYNTFKEACDALGLLQNDKEWDRCLAEAALIQSGSQLRHLFATFLLFCNPIHPETLWEKYFTSFSDDIRLQLPDIVNSNTNLHNQALLYLQSILNNHERSLHDFPNMPIPIRSQGHIALAIASSEIASLLLPGGRTAHSRFKLPFTLHKSSTCSIPHRSALTELLQKASLIIWNEAPMAHRNAPEALNRTLQDLMKAIDPAFENLPFGGKIFIFGGDFQQILPVVVKGGREDIVSSSLKRSPL

Foldseek 3Di:
DDDDVQDDPNAGVVRPPPDADQAWDADPVRHIDHHHHCPVDDDDDDDDDDDDPVNPLSVLVVLLVVPDPPQPDPQSSQADPNDGDPGSVVSCVSVVVDDACVVVLVVLVVCLVPDALLVSLLVLLCCVPPVLHPCSQVVCVVCVCRNQVVVCVPCVVLVPDPLSSSLVSLVSSQLSQVVVVHGLVVRPPHDHRDPPVLADEAEEECDPV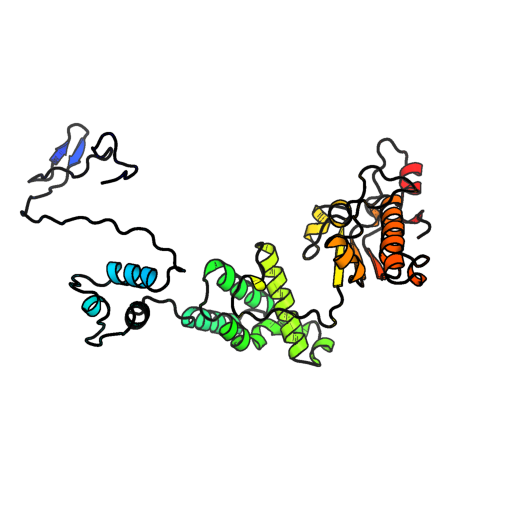QQVVPRVYYHLCVLQVFDPDFDLQAAGPDDLPDPSLVNLLRHQHYEYAPQQQAFQSSLSNQQCHQLVSLCVVPVVQNPPGSSNHHYHYHDDNVDHHHDDVVDDPVVSVCRGNVVHPD

Organism: NCBI:txid1433469

Nearest PDB structures (foldseek):
  7lcc-assembly1_A  TM=3.942E-01  e=1.525E-18  synthetic construct
  5fhd-assembly2_B  TM=7.595E-01  e=5.953E-07  Bacteroides fragilis
  6l3g-assembly1_A  TM=7.400E-01  e=7.058E-07  Bacteroides sp. AF32-8BH
  5fhf-assembly1_A  TM=7.653E-01  e=1.563E-06  Bacteroides fragilis
  6l3g-assembly1_B-2  TM=6.331E-01  e=5.313E-07  Bacteroides sp. AF32-8BH

Secondary structure (DSSP, 8-state):
----TTEETTEETT-PSPPPBSS-EE-TTS-EE--B---S-----PPPPP--GGGTHHHHHHHHHHH-TT--SHHHHTEETTEEPSSHHHHHHHTT-SPPTHHHHHHHHHHTTTS-HHHHHHHHHHIIIII--S-HHHHHHHHTTGGGHHHHHH-GGGGG-HHHHHHHHHHHHHHHHHTTT--GGGSTT---PPPTTSPEEEEEESSHHHHHTSTT-EEHHHHHT--SS--TT------SSSHHHHHHHHEEEEEEETGGGS-THHHHHHHHHHHHHHHTT-GGGTTSGGGG-EEEE-S-TTSPPP--TT--HHHHHHHSGGGS--

InterPro domains:
  IPR010285 DNA helicase Pif1-like, DEAD-box helicase domain [PF05970] (193-325)
  IPR027417 P-loop containing nucleoside triphosphate hydrolase [G3DSA:3.40.50.300] (168-324)